Protein AF-A0A6N8R7M6-F1 (afdb_monomer_lite)

Secondary structure (DSSP, 8-state):
-------TT--------SEEEEEEEEEEEE-TTS-EEEEEEEEEEEEE-TTSEEEEEEEEEEEETTEEEEEEEEEEEE-TTTTTEEEEEEEEEEEEEEETTS-TT-EEEEEEEEEEEEGGGTEEEEEEEEEEETTEEEEEEEEEE-SSS-EEEEEEEEEEEEGGGTS---------SS----S----S-PPP-------PPTTGGGGG-EEEEEEEEEEEEETTEEEEEEEEEEEEETTEEEE-

Foldseek 3Di:
DDDDDPDPPPPDPDDPDQKDWDAFDKDWDADPLRWIKIKTRWTKIWGADPLRKIKMKIWIWIDGQQKIKTKIWIWIWGCNVPPQKIKIKTPKMWMFMDAAQAPPVGKIKMWIWMWMQGVVQCKIKIAQTWMDIVFKIKGGIKMWGDDQQIEIEEDMEIQEAEVPRGGDPPPPPPPPDDDDPPDDDDDSPHGDDRPDPDPPPPQQVLQRHWYWYKYWYQWYHDPNDIDGGDIWIWIGDNRDIDID

Radius of gyration: 22.09 Å; chains: 1; bounding box: 68×41×52 Å

Sequence (244 aa):
DNTLPDLSDDRGWSFDISSLKVADSVLVFQHEDDEQVTIRNIRLQMEQDPQHRGSFEFSGRVNRDQRDLTISLNGTVDASDYPHDLMAAIEQINWQLQGADLPKQGIQGQGSFQVQWQESHKRLSFNQISLTANDSTLSGQAQVTLTEKPEWQLRLQFPQLNLDNLIPLNETANGENGAAQQGLSQSTLPRPVISSRIDEPAYQGLQGFTADILLQASNVRWRGMNFTDVATQMTNKSGLLEIT

pLDDT: mean 84.25, std 20.29, range [28.64, 98.69]

Organism: Escherichia coli (NCBI:txid562)

Structure (mmCIF, N/CA/C/O backbone):
data_AF-A0A6N8R7M6-F1
#
_entry.id   AF-A0A6N8R7M6-F1
#
loop_
_atom_site.group_PDB
_atom_site.id
_atom_site.type_symbol
_atom_site.label_atom_id
_atom_site.label_alt_id
_atom_site.label_comp_id
_atom_site.label_asym_id
_atom_site.label_entity_id
_atom_site.label_seq_id
_atom_site.pdbx_PDB_ins_code
_atom_site.Cartn_x
_atom_site.Cartn_y
_atom_site.Cartn_z
_atom_site.occupancy
_atom_site.B_iso_or_equiv
_atom_site.auth_seq_id
_atom_site.auth_comp_id
_atom_site.auth_asym_id
_atom_site.auth_atom_id
_atom_site.pdbx_PDB_model_num
ATOM 1 N N . ASP A 1 1 ? -29.139 7.063 27.303 1.00 33.97 1 ASP A N 1
ATOM 2 C CA . ASP A 1 1 ? -29.108 5.597 27.344 1.00 33.97 1 ASP A CA 1
ATOM 3 C C . ASP A 1 1 ? -29.297 5.048 25.957 1.00 33.97 1 ASP A C 1
ATOM 5 O O . ASP A 1 1 ? -30.400 5.107 25.432 1.00 33.97 1 ASP A O 1
ATOM 9 N N . ASN A 1 2 ? -28.201 4.608 25.347 1.00 35.47 2 ASN A N 1
ATOM 10 C CA . ASN A 1 2 ? -28.237 3.848 24.107 1.00 35.47 2 ASN A CA 1
ATOM 11 C C . ASN A 1 2 ? -27.857 2.416 24.485 1.00 35.47 2 ASN A C 1
ATOM 13 O O . ASN A 1 2 ? -26.687 2.104 24.687 1.00 35.47 2 ASN A O 1
ATOM 17 N N . THR A 1 3 ? -28.870 1.597 24.744 1.00 43.19 3 THR A N 1
ATOM 18 C CA . THR A 1 3 ? -28.703 0.178 25.048 1.00 43.19 3 THR A CA 1
ATOM 19 C C . THR A 1 3 ? -28.279 -0.540 23.774 1.00 43.19 3 THR A C 1
ATOM 21 O O . THR A 1 3 ? -28.961 -0.433 22.757 1.00 43.19 3 THR A O 1
ATOM 24 N N . LEU A 1 4 ? -27.149 -1.242 23.862 1.00 45.25 4 LEU A N 1
ATOM 25 C CA . LEU A 1 4 ? -26.591 -2.132 22.844 1.00 45.25 4 LEU A CA 1
ATOM 26 C C . LEU A 1 4 ? -27.682 -3.013 22.198 1.00 45.25 4 LEU A C 1
ATOM 28 O O . LEU A 1 4 ? -28.612 -3.425 22.899 1.00 45.25 4 LEU A O 1
ATOM 32 N N . PRO A 1 5 ? -27.587 -3.327 20.895 1.00 44.41 5 PRO A N 1
ATOM 33 C CA . PRO A 1 5 ? -28.557 -4.193 20.238 1.00 44.41 5 PRO A CA 1
ATOM 34 C C . PRO A 1 5 ? -28.485 -5.626 20.796 1.00 44.41 5 PRO A C 1
ATOM 36 O O . PRO A 1 5 ? -27.464 -6.300 20.705 1.00 44.41 5 PRO A O 1
ATOM 39 N N . ASP A 1 6 ? -29.603 -6.086 21.358 1.00 47.22 6 ASP A N 1
ATOM 40 C CA . ASP A 1 6 ? -29.834 -7.430 21.916 1.00 47.22 6 ASP A CA 1
ATOM 41 C C . ASP A 1 6 ? -30.289 -8.432 20.833 1.00 47.22 6 ASP A C 1
ATOM 43 O O . ASP A 1 6 ? -31.241 -9.191 21.012 1.00 47.22 6 ASP A O 1
ATOM 47 N N . LEU A 1 7 ? -29.671 -8.397 19.646 1.00 41.56 7 LEU A N 1
ATOM 48 C CA . LEU A 1 7 ? -29.999 -9.325 18.560 1.00 41.56 7 LEU A CA 1
ATOM 49 C C . LEU A 1 7 ? -28.737 -9.976 17.995 1.00 41.56 7 LEU A C 1
ATOM 51 O O . LEU A 1 7 ? -27.868 -9.341 17.407 1.00 41.56 7 LEU A O 1
ATOM 55 N N . SER A 1 8 ? -28.693 -11.293 18.162 1.00 47.75 8 SER A N 1
ATOM 56 C CA . SER A 1 8 ? -27.609 -12.232 17.862 1.00 47.75 8 SER A CA 1
ATOM 57 C C . SER A 1 8 ? -27.222 -12.389 16.382 1.00 47.75 8 SER A C 1
ATOM 59 O O . SER A 1 8 ? -26.438 -13.284 16.068 1.00 47.75 8 SER A O 1
ATOM 61 N N . ASP A 1 9 ? -27.745 -11.559 15.478 1.00 46.22 9 ASP A N 1
ATOM 62 C CA . ASP A 1 9 ? -27.412 -11.604 14.045 1.00 46.22 9 ASP A CA 1
ATOM 63 C C . ASP A 1 9 ? -26.311 -10.609 13.643 1.00 46.22 9 ASP A C 1
ATOM 65 O O . ASP A 1 9 ? -25.699 -10.776 12.587 1.00 46.22 9 ASP A O 1
ATOM 69 N N . ASP A 1 10 ? -25.970 -9.652 14.510 1.00 48.50 10 ASP A N 1
ATOM 70 C CA . ASP A 1 10 ? -24.903 -8.677 14.270 1.00 48.50 10 ASP A CA 1
ATOM 71 C C . ASP A 1 10 ? -23.571 -9.183 14.850 1.00 48.50 10 ASP A C 1
ATOM 73 O O . ASP A 1 10 ? -23.088 -8.763 15.901 1.00 48.50 10 ASP A O 1
ATOM 77 N N . ARG A 1 11 ? -22.946 -10.146 14.161 1.00 47.62 11 ARG A N 1
ATOM 78 C CA . ARG A 1 11 ? -21.562 -10.585 14.443 1.00 47.62 11 ARG A CA 1
ATOM 79 C C . ARG A 1 11 ? -20.539 -9.554 13.940 1.00 47.62 11 ARG A C 1
ATOM 81 O O . ARG A 1 11 ? -19.596 -9.903 13.231 1.00 47.62 11 ARG A O 1
ATOM 88 N N . GLY A 1 12 ? -20.743 -8.286 14.287 1.00 54.38 12 GLY A N 1
ATOM 89 C CA . GLY A 1 12 ? -19.766 -7.217 14.119 1.00 54.38 12 GLY A CA 1
ATOM 90 C C . GLY A 1 12 ? -18.827 -7.167 15.323 1.00 54.38 12 GLY A C 1
ATOM 91 O O . GLY A 1 12 ? -19.240 -7.399 16.458 1.00 54.38 12 GLY A O 1
ATOM 92 N N . TRP A 1 13 ? -17.548 -6.877 15.099 1.00 55.59 13 TRP A N 1
ATOM 93 C CA . TRP A 1 13 ? -16.638 -6.567 16.199 1.00 55.59 13 TRP A CA 1
ATOM 94 C C . TRP A 1 13 ? -17.044 -5.208 16.778 1.00 55.59 13 TRP A C 1
ATOM 96 O O . TRP A 1 13 ? -16.836 -4.191 16.130 1.00 55.59 13 TRP A O 1
ATOM 106 N N . SER A 1 14 ? -17.621 -5.156 17.979 1.00 56.75 14 SER A N 1
ATOM 107 C CA . SER A 1 14 ? -17.868 -3.875 18.654 1.00 56.75 14 SER A CA 1
ATOM 108 C C . SER A 1 14 ? -16.577 -3.378 19.310 1.00 56.75 14 SER A C 1
ATOM 110 O O . SER A 1 14 ? -16.047 -4.042 20.205 1.00 56.75 14 SER A O 1
ATOM 112 N N . PHE A 1 15 ? -16.068 -2.220 18.887 1.00 58.72 15 PHE A N 1
ATOM 113 C CA . PHE A 1 15 ? -14.879 -1.590 19.469 1.00 58.72 15 PHE A CA 1
ATOM 114 C C . PHE A 1 15 ? -15.276 -0.462 20.437 1.00 58.72 15 PHE A C 1
ATOM 116 O O . PHE A 1 15 ? -15.248 0.715 20.090 1.00 58.72 15 PHE A O 1
ATOM 123 N N . ASP A 1 16 ? -15.656 -0.827 21.665 1.00 67.25 16 ASP A N 1
ATOM 124 C CA . ASP A 1 16 ? -15.943 0.118 22.761 1.00 67.25 16 ASP A CA 1
ATOM 125 C C . ASP A 1 16 ? -14.703 0.297 23.660 1.00 67.25 16 ASP A C 1
ATOM 127 O O . ASP A 1 16 ? -14.694 -0.018 24.851 1.00 67.25 16 ASP A O 1
ATOM 131 N N . ILE A 1 17 ? -13.582 0.694 23.048 1.00 70.38 17 ILE A N 1
ATOM 132 C CA . ILE A 1 17 ? -12.310 0.937 23.740 1.00 70.38 17 ILE A CA 1
ATOM 133 C C . ILE A 1 17 ? -11.886 2.380 23.462 1.00 70.38 17 ILE A C 1
ATOM 135 O O . ILE A 1 17 ? -11.489 2.719 22.352 1.00 70.38 17 ILE A O 1
ATOM 139 N N . SER A 1 18 ? -11.935 3.232 24.489 1.00 78.25 18 SER A N 1
ATOM 140 C CA . SER A 1 18 ? -11.568 4.653 24.376 1.00 78.25 18 SER A CA 1
ATOM 141 C C . SER A 1 18 ? -10.072 4.885 24.153 1.00 78.25 18 SER A C 1
ATOM 143 O O . SER A 1 18 ? -9.676 5.878 23.547 1.00 78.25 18 SER A O 1
ATOM 145 N N . SER A 1 19 ? -9.223 3.980 24.640 1.00 86.69 19 SER A N 1
ATOM 146 C CA . SER A 1 19 ? -7.792 3.999 24.366 1.00 86.69 19 SER A CA 1
ATOM 147 C C . SER A 1 19 ? -7.219 2.590 24.364 1.00 86.69 19 SER A C 1
ATOM 149 O O . SER A 1 19 ? -7.462 1.804 25.283 1.00 86.69 19 SER A O 1
ATOM 151 N N . LEU A 1 20 ? -6.432 2.283 23.336 1.00 87.25 20 LEU A N 1
ATOM 152 C CA . LEU A 1 20 ? -5.717 1.023 23.200 1.00 87.25 20 LEU A CA 1
ATOM 153 C C . LEU A 1 20 ? -4.224 1.303 23.065 1.00 87.25 20 LEU A C 1
ATOM 155 O O . LEU A 1 20 ? -3.792 2.055 22.193 1.00 87.25 20 LEU A O 1
ATOM 159 N N . LYS A 1 21 ? -3.428 0.641 23.907 1.00 89.88 21 LYS A N 1
ATOM 160 C CA . LYS A 1 21 ? -1.972 0.652 23.811 1.00 89.88 21 LYS A CA 1
ATOM 161 C C . LYS A 1 21 ? -1.433 -0.767 23.745 1.00 89.88 21 LYS A C 1
ATOM 163 O O . LYS A 1 21 ? -1.570 -1.539 24.690 1.00 89.88 21 LYS A O 1
ATOM 168 N N . VAL A 1 22 ? -0.765 -1.074 22.644 1.00 88.81 22 VAL A N 1
ATOM 169 C CA . VAL A 1 22 ? 0.009 -2.296 22.440 1.00 88.81 22 VAL A CA 1
ATOM 170 C C . VAL A 1 22 ? 1.476 -1.899 22.388 1.00 88.81 22 VAL A C 1
ATOM 172 O O . VAL A 1 22 ? 1.855 -0.996 21.641 1.00 88.81 22 VAL A O 1
ATOM 175 N N . ALA A 1 23 ? 2.307 -2.561 23.185 1.00 88.62 23 ALA A N 1
ATOM 176 C CA . ALA A 1 23 ? 3.743 -2.328 23.213 1.00 88.62 23 ALA A CA 1
ATOM 177 C C . ALA A 1 23 ? 4.492 -3.648 23.039 1.00 88.62 23 ALA A C 1
ATOM 179 O O . ALA A 1 23 ? 4.097 -4.669 23.601 1.00 88.62 23 ALA A O 1
ATOM 180 N N . ASP A 1 24 ? 5.564 -3.599 22.246 1.00 83.25 24 ASP A N 1
ATOM 181 C CA . ASP A 1 24 ? 6.569 -4.655 22.087 1.00 83.25 24 ASP A CA 1
ATOM 182 C C . ASP A 1 24 ? 5.973 -6.052 21.848 1.00 83.25 24 ASP A C 1
ATOM 184 O O . ASP A 1 24 ? 6.426 -7.059 22.390 1.00 83.25 24 ASP A O 1
ATOM 188 N N . SER A 1 25 ? 4.934 -6.103 21.011 1.00 86.94 25 SER A N 1
ATOM 189 C CA . SER A 1 25 ? 4.224 -7.342 20.697 1.00 86.94 25 SER A CA 1
ATOM 190 C C . SER A 1 25 ? 4.819 -8.066 19.489 1.00 86.94 25 SER A C 1
ATOM 192 O O . SER A 1 25 ? 5.466 -7.466 18.618 1.00 86.94 25 SER A O 1
ATOM 194 N N . VAL A 1 26 ? 4.597 -9.380 19.454 1.00 90.88 26 VAL A N 1
ATOM 195 C CA . VAL A 1 26 ? 5.020 -10.280 18.380 1.00 90.88 26 VAL A CA 1
ATOM 196 C C . VAL A 1 26 ? 3.821 -11.104 17.934 1.00 90.88 26 VAL A C 1
ATOM 198 O O . VAL A 1 26 ? 3.090 -11.643 18.760 1.00 90.88 26 VAL A O 1
ATOM 201 N N . LEU A 1 27 ? 3.646 -11.206 16.624 1.00 87.50 27 LEU A N 1
ATOM 202 C CA . LEU A 1 27 ? 2.634 -12.015 15.971 1.00 87.50 27 LEU A CA 1
ATOM 203 C C . LEU A 1 27 ? 3.323 -12.921 14.956 1.00 87.50 27 LEU A C 1
ATOM 205 O O . LEU A 1 27 ? 4.114 -12.464 14.131 1.00 87.50 27 LEU A O 1
ATOM 209 N N . VAL A 1 28 ? 3.036 -14.212 15.044 1.00 86.31 28 VAL A N 1
ATOM 210 C CA . VAL A 1 28 ? 3.582 -15.232 14.155 1.00 86.31 28 VAL A CA 1
ATOM 211 C C . VAL A 1 28 ? 2.420 -15.869 13.416 1.00 86.31 28 VAL A C 1
ATOM 213 O O . VAL A 1 28 ? 1.549 -16.467 14.042 1.00 86.31 28 VAL A O 1
ATOM 216 N N . PHE A 1 29 ? 2.430 -15.746 12.094 1.00 84.00 29 PHE A N 1
ATOM 217 C CA . PHE A 1 29 ? 1.533 -16.482 11.215 1.00 84.00 29 PHE A CA 1
ATOM 218 C C . PHE A 1 29 ? 2.312 -17.609 10.548 1.00 84.00 29 PHE A C 1
ATOM 220 O O . PHE A 1 29 ? 3.387 -17.367 9.999 1.00 84.00 29 PHE A O 1
ATOM 227 N N . GLN A 1 30 ? 1.772 -18.823 10.608 1.00 80.56 30 GLN A N 1
ATOM 228 C CA . GLN A 1 30 ? 2.321 -20.004 9.949 1.00 80.56 30 GLN A CA 1
ATOM 229 C C . GLN A 1 30 ? 1.257 -20.551 8.995 1.00 80.56 30 GLN A C 1
ATOM 231 O O . GLN A 1 30 ? 0.147 -20.858 9.433 1.00 80.56 30 GLN A O 1
ATOM 236 N N . HIS A 1 31 ? 1.580 -20.609 7.703 1.00 75.19 31 HIS A N 1
ATOM 237 C CA . HIS A 1 31 ? 0.747 -21.270 6.696 1.00 75.19 31 HIS A CA 1
ATOM 238 C C . HIS A 1 31 ? 0.983 -22.789 6.715 1.00 75.19 31 HIS A C 1
ATOM 240 O O . HIS A 1 31 ? 1.993 -23.247 7.252 1.00 75.19 31 HIS A O 1
ATOM 246 N N . GLU A 1 32 ? 0.077 -23.567 6.111 1.00 69.44 32 GLU A N 1
ATOM 247 C CA . GLU A 1 32 ? 0.167 -25.038 6.057 1.00 69.44 32 GLU A CA 1
ATOM 248 C C . GLU A 1 32 ? 1.475 -25.544 5.409 1.00 69.44 32 GLU A C 1
ATOM 250 O O . GLU A 1 32 ? 1.938 -26.631 5.741 1.00 69.44 32 GLU A O 1
ATOM 255 N N . ASP A 1 33 ? 2.115 -24.731 4.560 1.00 66.94 33 ASP A N 1
ATOM 256 C CA . ASP A 1 33 ? 3.351 -25.061 3.828 1.00 66.94 33 ASP A CA 1
ATOM 257 C C . ASP A 1 33 ? 4.653 -24.682 4.570 1.00 66.94 33 ASP A C 1
ATOM 259 O O . ASP A 1 33 ? 5.688 -24.461 3.938 1.00 66.94 33 ASP A O 1
ATOM 263 N N . ASP A 1 34 ? 4.608 -24.543 5.900 1.00 63.03 34 ASP A N 1
ATOM 264 C CA . ASP A 1 34 ? 5.725 -24.096 6.759 1.00 63.03 34 ASP A CA 1
ATOM 265 C C . ASP A 1 34 ? 6.268 -22.686 6.448 1.00 63.03 34 ASP A C 1
ATOM 267 O O . ASP A 1 34 ? 7.334 -22.276 6.921 1.00 63.03 34 ASP A O 1
ATOM 271 N N . GLU A 1 35 ? 5.511 -21.888 5.698 1.00 67.25 35 GLU A N 1
ATOM 272 C CA . GLU A 1 35 ? 5.838 -20.488 5.476 1.00 67.25 35 GLU A CA 1
ATOM 273 C C . GLU A 1 35 ? 5.473 -19.656 6.715 1.00 67.25 35 GLU A C 1
ATOM 275 O O . GLU A 1 35 ? 4.300 -19.529 7.082 1.00 67.25 35 GLU A O 1
ATOM 280 N N . GLN A 1 36 ? 6.489 -19.084 7.366 1.00 79.81 36 GLN A N 1
ATOM 281 C CA . GLN A 1 36 ? 6.324 -18.271 8.567 1.00 79.81 36 GLN A CA 1
ATOM 282 C C . GLN A 1 36 ? 6.488 -16.781 8.256 1.00 79.81 36 GLN A C 1
ATOM 284 O O . GLN A 1 36 ? 7.546 -16.325 7.814 1.00 79.81 36 GLN A O 1
ATOM 289 N N . VAL A 1 37 ? 5.468 -15.995 8.592 1.00 85.12 37 VAL A N 1
ATOM 290 C CA . VAL A 1 37 ? 5.542 -14.533 8.623 1.00 85.12 37 VAL A CA 1
ATOM 291 C C . VAL A 1 37 ? 5.592 -14.092 10.078 1.00 85.12 37 VAL A C 1
ATOM 293 O O . VAL A 1 37 ? 4.660 -14.324 10.849 1.00 85.12 37 VAL A O 1
ATOM 296 N N . THR A 1 38 ? 6.692 -13.447 10.467 1.00 88.94 38 THR A N 1
ATOM 297 C CA . THR A 1 38 ? 6.844 -12.900 11.822 1.00 88.94 38 THR A CA 1
ATOM 298 C C . THR A 1 38 ? 6.728 -11.390 11.788 1.00 88.94 38 THR A C 1
ATOM 300 O O . THR A 1 38 ? 7.536 -10.707 11.156 1.00 88.94 38 THR A O 1
ATOM 303 N N . ILE A 1 39 ? 5.766 -10.864 12.531 1.00 90.62 39 ILE A N 1
ATOM 304 C CA . ILE A 1 39 ? 5.608 -9.441 12.796 1.00 90.62 39 ILE A CA 1
ATOM 305 C C . ILE A 1 39 ? 6.074 -9.203 14.228 1.00 90.62 39 ILE A C 1
ATOM 307 O O . ILE A 1 39 ? 5.598 -9.838 15.162 1.00 90.62 39 ILE A O 1
ATOM 311 N N . ARG A 1 40 ? 7.036 -8.311 14.419 1.00 92.50 40 ARG A N 1
ATOM 312 C CA . ARG A 1 40 ? 7.647 -8.018 15.721 1.00 92.50 40 ARG A CA 1
ATOM 313 C C . ARG A 1 40 ? 7.748 -6.523 15.947 1.00 92.50 40 ARG A C 1
ATOM 315 O O . ARG A 1 40 ? 7.598 -5.736 15.012 1.00 92.50 40 ARG A O 1
ATOM 322 N N . ASN A 1 41 ? 8.056 -6.151 17.185 1.00 91.69 41 ASN A N 1
ATOM 323 C CA . ASN A 1 41 ? 8.147 -4.759 17.624 1.00 91.69 41 ASN A CA 1
ATOM 324 C C . ASN A 1 41 ? 6.857 -3.985 17.319 1.00 91.69 41 ASN A C 1
ATOM 326 O O . ASN A 1 41 ? 6.916 -2.808 16.970 1.00 91.69 41 ASN A O 1
ATOM 330 N N . ILE A 1 42 ? 5.710 -4.667 17.406 1.00 92.62 42 ILE A N 1
ATOM 331 C CA . ILE A 1 42 ? 4.413 -4.058 17.145 1.00 92.62 42 ILE A CA 1
ATOM 332 C C . ILE A 1 42 ? 4.145 -3.053 18.257 1.00 92.62 42 ILE A C 1
ATOM 334 O O . ILE A 1 42 ? 4.109 -3.415 19.439 1.00 92.62 42 ILE A O 1
ATOM 338 N N . ARG A 1 43 ? 3.949 -1.799 17.860 1.00 95.75 43 ARG A N 1
ATOM 339 C CA . ARG A 1 43 ? 3.433 -0.740 18.719 1.00 95.75 43 ARG A CA 1
ATOM 340 C C . ARG A 1 43 ? 2.195 -0.166 18.073 1.00 95.75 43 ARG A C 1
ATOM 342 O O . ARG A 1 43 ? 2.227 0.176 16.895 1.00 95.75 43 ARG A O 1
ATOM 349 N N . LEU A 1 44 ? 1.136 -0.071 18.858 1.00 94.25 44 LEU A N 1
ATOM 350 C CA . LEU A 1 44 ? -0.105 0.575 18.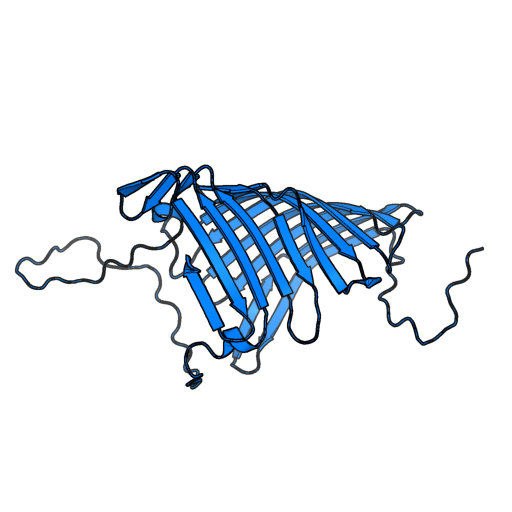474 1.00 94.25 44 LEU A CA 1
ATOM 351 C C . LEU A 1 44 ? -0.519 1.472 19.629 1.00 94.25 44 LEU A C 1
ATOM 353 O O . LEU A 1 44 ? -0.630 1.001 20.761 1.00 94.25 44 LEU A O 1
ATOM 357 N N . GLN A 1 45 ? -0.739 2.742 19.344 1.00 94.75 45 GLN A N 1
ATOM 358 C CA . GLN A 1 45 ? -1.455 3.646 20.225 1.00 94.75 45 GLN A CA 1
ATOM 359 C C . GLN A 1 45 ? -2.683 4.127 19.474 1.00 94.75 45 GLN A C 1
ATOM 361 O O . GLN A 1 45 ? -2.584 4.502 18.312 1.00 94.75 45 GLN A O 1
ATOM 366 N N . MET A 1 46 ? -3.832 4.079 20.128 1.00 93.56 46 MET A N 1
ATOM 367 C CA . MET A 1 46 ? -5.093 4.541 19.577 1.00 93.56 46 MET A CA 1
ATOM 368 C C . MET A 1 46 ? -5.883 5.235 20.675 1.00 93.56 46 MET A C 1
ATOM 370 O O . MET A 1 46 ? -5.922 4.754 21.811 1.00 93.56 46 MET A O 1
ATOM 374 N N . GLU A 1 47 ? -6.502 6.353 20.331 1.00 92.94 47 GLU A N 1
ATOM 375 C CA . GLU A 1 47 ? -7.382 7.120 21.208 1.00 92.94 47 GLU A CA 1
ATOM 376 C C . GLU A 1 47 ? -8.652 7.467 20.443 1.00 92.94 47 GLU A C 1
ATOM 378 O O . GLU A 1 47 ? -8.586 7.798 19.260 1.00 92.94 47 GLU A O 1
ATOM 383 N N . GLN A 1 48 ? -9.799 7.374 21.110 1.00 91.38 48 GLN A N 1
ATOM 384 C CA . GLN A 1 48 ? -11.113 7.545 20.507 1.00 91.38 48 GLN A CA 1
ATOM 385 C C . GLN A 1 48 ? -12.019 8.408 21.396 1.00 91.38 48 GLN A C 1
ATOM 387 O O . GLN A 1 48 ? -12.039 8.265 22.621 1.00 91.38 48 GLN A O 1
ATOM 392 N N . ASP A 1 49 ? -12.786 9.299 20.769 1.00 92.06 49 ASP A N 1
ATOM 393 C CA . ASP A 1 49 ? -13.811 10.124 21.402 1.00 92.06 49 ASP A CA 1
ATOM 394 C C . ASP A 1 49 ? -15.144 9.352 21.590 1.00 92.06 49 ASP A C 1
ATOM 396 O O . ASP A 1 49 ? -15.332 8.256 21.050 1.00 92.06 49 ASP A O 1
ATOM 400 N N . PRO A 1 50 ? -16.119 9.901 22.343 1.00 90.31 50 PRO A N 1
ATOM 401 C CA . PRO A 1 50 ? -17.441 9.284 22.495 1.00 90.31 50 PRO A CA 1
ATOM 402 C C . PRO A 1 50 ? -18.273 9.191 21.203 1.00 90.31 50 PRO A C 1
ATOM 404 O O . PRO A 1 50 ? -19.349 8.599 21.218 1.00 90.31 50 PRO A O 1
ATOM 407 N N . GLN A 1 51 ? -17.832 9.815 20.108 1.00 90.56 51 GLN A N 1
ATOM 408 C CA . GLN A 1 51 ? -18.439 9.717 18.779 1.00 90.56 51 GLN A CA 1
ATOM 409 C C . GLN A 1 51 ? -17.730 8.677 17.895 1.00 90.56 51 GLN A C 1
ATOM 411 O O . GLN A 1 51 ? -18.008 8.622 16.703 1.00 90.56 51 GLN A O 1
ATOM 416 N N . HIS A 1 52 ? -16.854 7.843 18.462 1.00 91.38 52 HIS A N 1
ATOM 417 C CA . HIS A 1 52 ? -16.074 6.831 17.746 1.00 91.38 52 HIS A CA 1
ATOM 418 C C . HIS A 1 52 ? -15.107 7.401 16.698 1.00 91.38 52 HIS A C 1
ATOM 420 O O . HIS A 1 52 ? -14.772 6.743 15.713 1.00 91.38 52 HIS A O 1
ATOM 426 N N . ARG A 1 53 ? -14.622 8.627 16.909 1.00 94.69 53 ARG A N 1
ATOM 427 C CA . ARG A 1 53 ? -13.574 9.236 16.082 1.00 94.69 53 ARG A CA 1
ATOM 428 C C . ARG A 1 53 ? -12.283 9.302 16.862 1.00 94.69 53 ARG A C 1
ATOM 430 O O . ARG A 1 53 ? -12.287 9.594 18.055 1.00 94.69 53 ARG A O 1
ATOM 437 N N . GLY A 1 54 ? -11.173 9.038 16.196 1.00 94.94 54 GLY A N 1
ATOM 438 C CA . GLY A 1 54 ? -9.916 8.844 16.891 1.00 94.94 54 GLY A CA 1
ATOM 439 C C . GLY A 1 54 ? -8.687 9.119 16.057 1.00 94.94 54 GLY A C 1
ATOM 440 O O . GLY A 1 54 ? -8.758 9.381 14.856 1.00 94.94 54 GLY A O 1
ATOM 441 N N . SER A 1 55 ? -7.548 9.022 16.723 1.00 96.88 55 SER A N 1
ATOM 442 C CA . SER A 1 55 ? -6.234 8.991 16.099 1.00 96.88 55 SER A CA 1
ATOM 443 C C . SER A 1 55 ? -5.522 7.700 16.461 1.00 96.88 55 SER A C 1
ATOM 445 O O . SER A 1 55 ? -5.838 7.038 17.456 1.00 96.88 55 SER A O 1
ATOM 447 N N . PHE A 1 56 ? -4.560 7.323 15.631 1.00 95.88 56 PHE A N 1
ATOM 448 C CA . PHE A 1 56 ? -3.719 6.177 15.900 1.00 95.88 56 PHE A CA 1
ATOM 449 C C . PHE A 1 56 ? -2.300 6.383 15.398 1.00 95.88 56 PHE A C 1
ATOM 451 O O . PHE A 1 56 ? -2.044 7.087 14.421 1.00 95.88 56 PHE A O 1
ATOM 458 N N . GLU A 1 57 ? -1.383 5.697 16.062 1.00 97.38 57 GLU A N 1
ATOM 459 C CA . GLU A 1 57 ? 0.006 5.548 15.672 1.00 97.38 57 GLU A CA 1
ATOM 460 C C . GLU A 1 57 ? 0.349 4.066 15.695 1.00 97.38 57 GLU A C 1
ATOM 462 O O . GLU A 1 57 ? 0.129 3.368 16.687 1.00 97.38 57 GLU A O 1
ATOM 467 N N . PHE A 1 58 ? 0.911 3.579 14.599 1.00 96.44 58 PHE A N 1
ATOM 468 C CA . PHE A 1 58 ? 1.329 2.200 14.444 1.00 96.44 58 PHE A CA 1
ATOM 469 C C . PHE A 1 58 ? 2.788 2.134 14.006 1.00 96.44 58 PHE A C 1
ATOM 471 O O . PHE A 1 58 ? 3.245 2.900 13.159 1.00 96.44 58 PHE A O 1
ATOM 478 N N . SER A 1 59 ? 3.527 1.166 14.537 1.00 97.75 59 SER A N 1
ATOM 479 C CA . SER A 1 59 ? 4.804 0.752 13.962 1.00 97.75 59 SER A CA 1
ATOM 480 C C . SER A 1 59 ? 5.026 -0.739 14.141 1.00 97.75 59 SER A C 1
ATOM 482 O O . SER A 1 59 ? 4.514 -1.355 15.077 1.00 97.75 59 SER A O 1
ATOM 484 N N . GLY A 1 60 ? 5.805 -1.326 13.241 1.00 96.19 60 GLY A N 1
ATOM 485 C CA . GLY A 1 60 ? 6.132 -2.739 13.298 1.00 96.19 60 GLY A CA 1
ATOM 486 C C . GLY A 1 60 ? 7.234 -3.122 12.326 1.00 96.19 60 GLY A C 1
ATOM 487 O O . GLY A 1 60 ? 7.663 -2.341 11.472 1.00 96.19 60 GLY A O 1
ATOM 488 N N . ARG A 1 61 ? 7.699 -4.359 12.473 1.00 96.19 61 ARG A N 1
ATOM 489 C CA . ARG A 1 61 ? 8.702 -4.962 11.603 1.00 96.19 61 ARG A CA 1
ATOM 490 C C . ARG A 1 61 ? 8.238 -6.342 11.173 1.00 96.19 61 ARG A C 1
ATOM 492 O O . ARG A 1 61 ? 8.067 -7.219 12.016 1.00 96.19 61 ARG A O 1
ATOM 499 N N . VAL A 1 62 ? 8.052 -6.534 9.877 1.00 93.94 62 VAL A N 1
ATOM 500 C CA . VAL A 1 62 ? 7.670 -7.812 9.275 1.00 93.94 62 VAL A CA 1
ATOM 501 C C . VAL A 1 62 ? 8.918 -8.481 8.722 1.00 93.94 62 VAL A C 1
ATOM 503 O O . VAL A 1 62 ? 9.739 -7.838 8.070 1.00 93.94 62 VAL A O 1
ATOM 506 N N . ASN A 1 63 ? 9.064 -9.777 8.970 1.00 90.00 63 ASN A N 1
ATOM 507 C CA . ASN A 1 63 ? 10.130 -10.581 8.401 1.00 90.00 63 ASN A CA 1
ATOM 508 C C . ASN A 1 63 ? 9.569 -11.841 7.746 1.00 90.00 63 ASN A C 1
ATOM 510 O O . ASN A 1 63 ? 8.780 -12.559 8.363 1.00 90.00 63 ASN A O 1
ATOM 514 N N . ARG A 1 64 ? 9.987 -12.067 6.500 1.00 86.94 64 ARG A N 1
ATOM 515 C CA . ARG A 1 64 ? 9.616 -13.210 5.660 1.00 86.94 64 ARG A CA 1
ATOM 516 C C . ARG A 1 64 ? 10.745 -13.449 4.663 1.00 86.94 64 ARG A C 1
ATOM 518 O O . ARG A 1 64 ? 11.229 -12.486 4.079 1.00 86.94 64 ARG A O 1
ATOM 525 N N . ASP A 1 65 ? 11.174 -14.690 4.456 1.00 83.38 65 ASP A N 1
ATOM 526 C CA . ASP A 1 65 ? 12.141 -15.068 3.407 1.00 83.38 65 ASP A CA 1
ATOM 527 C C . ASP A 1 65 ? 13.431 -14.227 3.359 1.00 83.38 65 ASP A C 1
ATOM 529 O O . ASP A 1 65 ? 13.870 -13.797 2.293 1.00 83.38 65 ASP A O 1
ATOM 533 N N . GLN A 1 66 ? 14.040 -13.951 4.517 1.00 84.12 66 GLN A N 1
ATOM 534 C CA . GLN A 1 66 ? 15.213 -13.063 4.632 1.00 84.12 66 GLN A CA 1
ATOM 535 C C . GLN A 1 66 ? 14.976 -11.624 4.136 1.00 84.12 66 GLN A C 1
ATOM 537 O O . GLN A 1 66 ? 15.927 -10.882 3.880 1.00 84.12 66 GLN A O 1
ATOM 542 N N . ARG A 1 67 ? 13.715 -11.209 4.017 1.00 91.00 67 ARG A N 1
ATOM 543 C CA . ARG A 1 67 ? 13.301 -9.828 3.791 1.00 91.00 67 ARG A CA 1
ATOM 544 C C . ARG A 1 67 ? 12.747 -9.247 5.066 1.00 91.00 67 ARG A C 1
ATOM 546 O O . ARG A 1 67 ? 12.131 -9.931 5.882 1.00 91.00 67 ARG A O 1
ATOM 553 N N . ASP A 1 68 ? 12.987 -7.966 5.218 1.00 94.19 68 ASP A N 1
ATOM 554 C CA . ASP A 1 68 ? 12.657 -7.217 6.400 1.00 94.19 68 ASP A CA 1
ATOM 555 C C . ASP A 1 68 ? 11.998 -5.906 5.994 1.00 94.19 68 ASP A C 1
ATOM 557 O O . ASP A 1 68 ? 12.612 -5.084 5.314 1.00 94.19 68 ASP A O 1
ATOM 561 N N . LEU A 1 69 ? 10.733 -5.759 6.377 1.00 96.56 69 LEU A N 1
ATOM 562 C CA . LEU A 1 69 ? 9.937 -4.559 6.182 1.00 96.56 69 LEU A CA 1
ATOM 563 C C . LEU A 1 69 ? 9.770 -3.876 7.535 1.00 96.56 69 LEU A C 1
ATOM 565 O O . LEU A 1 69 ? 9.108 -4.411 8.420 1.00 96.56 69 LEU A O 1
ATOM 569 N N . THR A 1 70 ? 10.328 -2.683 7.687 1.00 97.81 70 THR A N 1
ATOM 570 C CA . THR A 1 70 ? 9.989 -1.775 8.787 1.00 97.81 70 THR A CA 1
ATOM 571 C C . THR A 1 70 ? 8.942 -0.789 8.293 1.00 97.81 70 THR A C 1
ATOM 573 O O . THR A 1 70 ? 9.093 -0.229 7.210 1.00 97.81 70 THR A O 1
ATOM 576 N N . ILE A 1 71 ? 7.883 -0.588 9.072 1.00 97.56 71 ILE A N 1
ATOM 577 C CA . ILE A 1 71 ? 6.775 0.308 8.740 1.00 97.56 71 ILE A CA 1
ATOM 578 C C . ILE A 1 71 ? 6.380 1.117 9.974 1.00 97.56 71 ILE A C 1
ATOM 580 O O . ILE A 1 71 ? 6.337 0.589 11.089 1.00 97.56 71 ILE A O 1
ATOM 584 N N . SER A 1 72 ? 6.081 2.394 9.776 1.00 98.19 72 SER A N 1
ATOM 585 C CA . SER A 1 72 ? 5.392 3.231 10.751 1.00 98.19 72 SER A CA 1
ATOM 586 C C . SER A 1 72 ? 4.347 4.077 10.049 1.00 98.19 72 SER A C 1
ATOM 588 O O . SER A 1 72 ? 4.556 4.515 8.919 1.00 98.19 72 SER A O 1
ATOM 590 N N . LEU A 1 73 ? 3.211 4.288 10.695 1.00 97.50 73 LEU A N 1
ATOM 591 C CA . LEU A 1 73 ? 2.160 5.136 10.166 1.00 97.50 73 LEU A CA 1
ATOM 592 C C . LEU A 1 73 ? 1.359 5.787 11.284 1.00 97.50 73 LEU A C 1
ATOM 594 O O . LEU A 1 73 ? 1.266 5.247 12.385 1.00 97.50 73 LEU A O 1
ATOM 598 N N . ASN A 1 74 ? 0.787 6.941 10.987 1.00 98.44 74 ASN A N 1
ATOM 599 C CA . ASN A 1 74 ? -0.170 7.614 11.845 1.00 98.44 74 ASN A CA 1
ATOM 600 C C . ASN A 1 74 ? -1.349 8.119 11.018 1.00 98.44 74 ASN A C 1
ATOM 602 O O . ASN A 1 74 ? -1.284 8.225 9.786 1.00 98.44 74 ASN A O 1
ATOM 606 N N . GLY A 1 75 ? -2.447 8.382 11.707 1.00 98.00 75 GLY A N 1
ATOM 607 C CA . GLY A 1 75 ? -3.647 8.836 11.045 1.00 98.00 75 GLY A CA 1
ATOM 608 C C . GLY A 1 75 ? -4.823 9.018 11.976 1.00 98.00 75 GLY A C 1
ATOM 609 O O . GLY A 1 75 ? -4.723 8.876 13.198 1.00 98.00 75 GLY A O 1
ATOM 610 N N . THR A 1 76 ? -5.954 9.307 11.353 1.00 97.94 76 THR A N 1
ATOM 611 C CA . THR A 1 76 ? -7.250 9.430 12.009 1.00 97.94 76 THR A CA 1
ATOM 612 C C . THR A 1 76 ? -8.200 8.354 11.521 1.00 97.94 76 THR A C 1
ATOM 614 O O . THR A 1 76 ? -8.047 7.811 10.424 1.00 97.94 76 THR A O 1
ATOM 617 N N . VAL A 1 77 ? -9.177 8.032 12.358 1.00 96.25 77 VAL A N 1
ATOM 618 C CA . VAL A 1 77 ? -10.259 7.103 12.051 1.00 96.25 77 VAL A CA 1
ATOM 619 C C . VAL A 1 77 ? -11.589 7.756 12.401 1.00 96.25 77 VAL A C 1
ATOM 621 O O . VAL A 1 77 ? -11.714 8.410 13.437 1.00 96.25 77 VAL A O 1
ATOM 624 N N . ASP A 1 78 ? -12.575 7.578 11.536 1.00 95.94 78 ASP A N 1
ATOM 625 C CA . ASP A 1 78 ? -13.970 7.895 11.792 1.00 95.94 78 ASP A CA 1
ATOM 626 C C . ASP A 1 78 ? -14.768 6.593 11.714 1.00 95.94 78 ASP A C 1
ATOM 628 O O . ASP A 1 78 ? -14.995 6.044 10.632 1.00 95.94 78 ASP A O 1
ATOM 632 N N . ALA A 1 79 ? -15.126 6.077 12.888 1.00 93.69 79 ALA A N 1
ATOM 633 C CA . ALA A 1 79 ? -15.965 4.899 13.064 1.00 93.69 79 ALA A CA 1
ATOM 634 C C . ALA A 1 79 ? -17.358 5.281 13.596 1.00 93.69 79 ALA A C 1
ATOM 636 O O . ALA A 1 79 ? -18.048 4.442 14.174 1.00 93.69 79 ALA A O 1
ATOM 637 N N . SER A 1 80 ? -17.779 6.543 13.430 1.00 93.12 80 SER A N 1
ATOM 638 C CA . SER A 1 80 ? -19.054 7.043 13.965 1.00 93.12 80 SER A CA 1
ATOM 639 C C . SER A 1 80 ? -20.288 6.340 13.391 1.00 93.12 80 SER A C 1
ATOM 641 O O . SER A 1 80 ? -21.305 6.259 14.079 1.00 93.12 80 SER A O 1
ATOM 643 N N . ASP A 1 81 ? -20.179 5.800 12.173 1.00 93.06 81 ASP A N 1
ATOM 644 C CA . ASP A 1 81 ? -21.218 5.024 11.481 1.00 93.06 81 ASP A CA 1
ATOM 645 C C . ASP A 1 81 ? -20.842 3.536 11.335 1.00 93.06 81 ASP A C 1
ATOM 647 O O . ASP A 1 81 ? -21.353 2.820 10.473 1.00 93.06 81 ASP A O 1
ATOM 651 N N . TYR A 1 82 ? -19.926 3.034 12.170 1.00 88.88 82 TYR A N 1
ATOM 652 C CA . TYR A 1 82 ? -19.614 1.607 12.201 1.00 88.88 82 TYR A CA 1
ATOM 653 C C . TYR A 1 82 ? -20.839 0.809 12.705 1.00 88.88 82 TYR A C 1
ATOM 655 O O . TYR A 1 82 ? -21.447 1.209 13.701 1.00 88.88 82 TYR A O 1
ATOM 663 N N . PRO A 1 83 ? -21.212 -0.331 12.083 1.00 90.31 83 PRO A N 1
ATOM 664 C CA . PRO A 1 83 ? -20.460 -1.097 11.083 1.00 90.31 83 PRO A CA 1
ATOM 665 C C . PRO A 1 83 ? -20.706 -0.710 9.617 1.00 90.31 83 PRO A C 1
ATOM 667 O O . PRO A 1 83 ? -20.130 -1.348 8.740 1.00 90.31 83 PRO A O 1
ATOM 670 N N . HIS A 1 84 ? -21.554 0.273 9.315 1.00 93.88 84 HIS A N 1
ATOM 671 C CA . HIS A 1 84 ? -21.950 0.601 7.942 1.00 93.88 84 HIS A CA 1
ATOM 672 C C . HIS A 1 84 ? -20.846 1.285 7.133 1.00 93.88 84 HIS A C 1
ATOM 674 O O . HIS A 1 84 ? -20.623 0.906 5.975 1.00 93.88 84 HIS A O 1
ATOM 680 N N . ASP A 1 85 ? -20.158 2.245 7.748 1.00 95.19 85 ASP A N 1
ATOM 681 C CA . ASP A 1 85 ? -19.029 2.962 7.163 1.00 95.19 85 ASP A CA 1
ATOM 682 C C . ASP A 1 85 ? -17.883 3.076 8.174 1.00 95.19 85 ASP A C 1
ATOM 684 O O . ASP A 1 85 ? -18.086 3.287 9.371 1.00 95.19 85 ASP A O 1
ATOM 688 N N . LEU A 1 86 ? -16.660 2.916 7.683 1.00 96.25 86 LEU A N 1
ATOM 689 C CA . LEU A 1 86 ? -15.444 3.135 8.454 1.00 96.25 86 LEU A CA 1
ATOM 690 C C . LEU A 1 86 ? -14.448 3.859 7.565 1.00 96.25 86 LEU A C 1
ATOM 692 O O . LEU A 1 86 ? -13.986 3.309 6.561 1.00 96.25 86 LEU A O 1
ATOM 696 N N . MET A 1 87 ? -14.087 5.074 7.956 1.00 97.75 87 MET A N 1
ATOM 697 C CA . MET A 1 87 ? -13.123 5.892 7.232 1.00 97.75 87 MET A CA 1
ATOM 698 C C . MET A 1 87 ? -11.830 6.008 8.029 1.00 97.75 87 MET A C 1
ATOM 700 O O . MET A 1 87 ? -11.848 6.159 9.246 1.00 97.75 87 MET A O 1
ATOM 704 N N . ALA A 1 88 ? -10.693 5.981 7.346 1.00 97.62 88 ALA A N 1
ATOM 705 C CA . ALA A 1 88 ? -9.406 6.300 7.943 1.00 97.62 88 ALA A CA 1
ATOM 706 C C . ALA A 1 88 ? -8.593 7.188 7.004 1.00 97.62 88 ALA A C 1
ATOM 708 O O . ALA A 1 88 ? -8.570 6.970 5.793 1.00 97.62 88 ALA A O 1
ATOM 709 N N . ALA A 1 89 ? -7.895 8.172 7.557 1.00 98.44 89 ALA A N 1
ATOM 710 C CA . ALA A 1 89 ? -6.930 8.976 6.823 1.00 98.44 89 ALA A CA 1
ATOM 711 C C . ALA A 1 89 ? -5.533 8.664 7.354 1.00 98.44 89 ALA A C 1
ATOM 713 O O . ALA A 1 89 ? -5.216 8.987 8.495 1.00 98.44 89 ALA A O 1
ATOM 714 N N . ILE A 1 90 ? -4.706 8.029 6.524 1.00 98.38 90 ILE A N 1
ATOM 715 C CA . ILE A 1 90 ? -3.286 7.831 6.806 1.00 98.38 90 ILE A CA 1
ATOM 716 C C . ILE A 1 90 ? -2.569 9.106 6.400 1.00 98.38 90 ILE A C 1
ATOM 718 O O . ILE A 1 90 ? -2.382 9.377 5.212 1.00 98.38 90 ILE A O 1
ATOM 722 N N . GLU A 1 91 ? -2.198 9.896 7.397 1.00 98.25 91 GLU A N 1
ATOM 723 C CA . GLU A 1 91 ? -1.575 11.205 7.207 1.00 98.25 91 GLU A CA 1
ATOM 724 C C . GLU A 1 91 ? -0.098 11.057 6.860 1.00 98.25 91 GLU A C 1
ATOM 726 O O . GLU A 1 91 ? 0.414 11.752 5.981 1.00 98.25 91 GLU A O 1
ATOM 731 N N . GLN A 1 92 ? 0.568 10.102 7.509 1.00 98.25 92 GLN A N 1
ATOM 732 C CA . GLN A 1 92 ? 1.938 9.740 7.207 1.00 98.25 92 GLN A CA 1
ATOM 733 C C . GLN A 1 92 ? 2.129 8.232 7.335 1.00 98.25 92 GLN A C 1
ATOM 735 O O . GLN A 1 92 ? 1.843 7.641 8.370 1.00 98.25 92 GLN A O 1
ATOM 740 N N . ILE A 1 93 ? 2.694 7.621 6.302 1.00 98.38 93 ILE A N 1
ATOM 741 C CA . ILE A 1 93 ? 3.319 6.300 6.343 1.00 98.38 93 ILE A CA 1
ATOM 742 C C . ILE A 1 93 ? 4.795 6.462 5.991 1.00 98.38 93 ILE A C 1
ATOM 744 O O . ILE A 1 93 ? 5.131 7.215 5.082 1.00 98.38 93 ILE A O 1
ATOM 748 N N . ASN A 1 94 ? 5.673 5.750 6.689 1.00 98.56 94 ASN A N 1
ATOM 749 C CA . ASN A 1 94 ? 7.075 5.563 6.337 1.00 98.56 94 ASN A CA 1
ATOM 750 C C . ASN A 1 94 ? 7.356 4.065 6.301 1.00 98.56 94 ASN A C 1
ATOM 752 O O . ASN A 1 94 ? 6.899 3.315 7.167 1.00 98.56 94 ASN A O 1
ATOM 756 N N . TRP A 1 95 ? 8.119 3.621 5.313 1.00 98.12 95 TRP A N 1
ATOM 757 C CA . TRP A 1 95 ? 8.440 2.212 5.166 1.00 98.12 95 TRP A CA 1
ATOM 758 C C . TRP A 1 95 ? 9.834 2.012 4.586 1.00 98.12 95 TRP A C 1
ATOM 760 O O . TRP A 1 95 ? 10.339 2.825 3.814 1.00 98.12 95 TRP A O 1
ATOM 770 N N . GLN A 1 96 ? 10.455 0.904 4.971 1.00 97.94 96 GLN A N 1
ATOM 771 C CA . GLN A 1 96 ? 11.748 0.470 4.467 1.00 97.94 96 GLN A CA 1
ATOM 772 C C . GLN A 1 96 ? 11.743 -1.046 4.330 1.00 97.94 96 GLN A C 1
ATOM 774 O O . GLN A 1 96 ? 11.509 -1.763 5.300 1.00 97.94 96 GLN A O 1
ATOM 779 N N . LEU A 1 97 ? 12.033 -1.525 3.129 1.00 96.69 97 LEU A N 1
ATOM 780 C CA . LEU A 1 97 ? 12.152 -2.924 2.770 1.00 96.69 97 LEU A CA 1
ATOM 781 C C . LEU A 1 97 ? 13.604 -3.232 2.383 1.00 96.69 97 LEU A C 1
ATOM 783 O O . LEU A 1 97 ? 14.186 -2.592 1.508 1.00 96.69 97 LEU A O 1
ATOM 787 N N . GLN A 1 98 ? 14.185 -4.244 3.014 1.00 95.00 98 GLN A N 1
ATOM 788 C CA . GLN A 1 98 ? 15.562 -4.678 2.779 1.00 95.00 98 GLN A CA 1
ATOM 789 C C . GLN A 1 98 ? 15.666 -6.204 2.834 1.00 95.00 98 GLN A C 1
ATOM 791 O O . GLN A 1 98 ? 14.843 -6.855 3.473 1.00 95.00 98 GLN A O 1
ATOM 796 N N . GLY A 1 99 ? 16.687 -6.786 2.203 1.00 91.56 99 GLY A N 1
ATOM 797 C CA . GLY A 1 99 ? 16.943 -8.228 2.262 1.00 91.56 99 GLY A CA 1
ATOM 798 C C . GLY A 1 99 ? 17.118 -8.890 0.898 1.00 91.56 99 GLY A C 1
ATOM 799 O O . GLY A 1 99 ? 17.554 -8.251 -0.058 1.00 91.56 99 GLY A O 1
ATOM 800 N N . ALA A 1 100 ? 16.814 -10.187 0.835 1.00 86.94 100 ALA A N 1
ATOM 801 C CA . ALA A 1 100 ? 17.005 -11.019 -0.354 1.00 86.94 100 ALA A CA 1
ATOM 802 C C . ALA A 1 100 ? 16.202 -10.530 -1.578 1.00 86.94 100 ALA A C 1
ATOM 804 O O . ALA A 1 100 ? 15.045 -10.118 -1.458 1.00 86.94 100 ALA A O 1
ATOM 805 N N . ASP A 1 101 ? 16.809 -10.641 -2.765 1.00 85.06 101 ASP A N 1
ATOM 806 C CA . 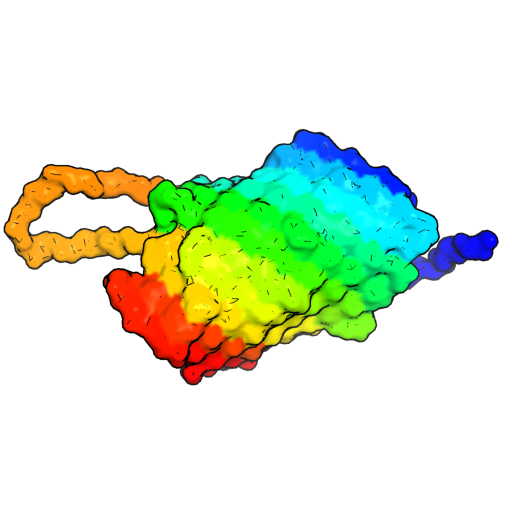ASP A 1 101 ? 16.270 -10.209 -4.067 1.00 85.06 101 ASP A CA 1
ATOM 807 C C . ASP A 1 101 ? 15.752 -8.754 -4.096 1.00 85.06 101 ASP A C 1
ATOM 809 O O . ASP A 1 101 ? 14.708 -8.460 -4.680 1.00 85.06 101 ASP A O 1
ATOM 813 N N . LEU A 1 102 ? 16.456 -7.831 -3.443 1.00 90.44 102 LEU A N 1
ATOM 814 C CA . LEU A 1 102 ? 16.158 -6.398 -3.478 1.00 90.44 102 LEU A CA 1
ATOM 815 C C . LEU A 1 102 ? 17.397 -5.613 -3.929 1.00 90.44 102 LEU A C 1
ATOM 817 O O . LEU A 1 102 ? 18.519 -6.122 -3.817 1.00 90.44 102 LEU A O 1
ATOM 821 N N . PRO A 1 103 ? 17.235 -4.372 -4.431 1.00 91.62 103 PRO A N 1
ATOM 822 C CA . PRO A 1 103 ? 18.362 -3.471 -4.654 1.00 91.62 103 PRO A CA 1
ATOM 823 C C . PRO A 1 103 ? 19.248 -3.370 -3.403 1.00 91.62 103 PRO A C 1
ATOM 825 O O . PRO A 1 103 ? 18.744 -3.404 -2.283 1.00 91.62 103 PRO A O 1
ATOM 828 N N . LYS A 1 104 ? 20.568 -3.202 -3.571 1.00 87.38 104 LYS A N 1
ATOM 829 C CA . LYS A 1 104 ? 21.522 -3.147 -2.437 1.00 87.38 104 LYS A CA 1
ATOM 830 C C . LYS A 1 104 ? 21.172 -2.072 -1.402 1.00 87.38 104 LYS A C 1
ATOM 832 O O . LYS A 1 104 ? 21.412 -2.262 -0.217 1.00 87.38 104 LYS A O 1
ATOM 837 N N . GLN A 1 105 ? 20.611 -0.958 -1.862 1.00 89.50 105 GLN A N 1
ATOM 838 C CA . GLN A 1 105 ? 20.147 0.152 -1.025 1.00 89.50 105 GLN A CA 1
ATOM 839 C C . GLN A 1 105 ? 18.820 -0.134 -0.296 1.00 89.50 105 GLN A C 1
ATOM 841 O O . GLN A 1 105 ? 18.380 0.676 0.512 1.00 89.50 105 GLN A O 1
ATOM 846 N N . GLY A 1 106 ? 18.181 -1.272 -0.578 1.00 94.62 106 GLY A N 1
ATOM 847 C CA . GLY A 1 106 ? 16.800 -1.545 -0.209 1.00 94.62 106 GLY A CA 1
ATOM 848 C C . GLY A 1 106 ? 15.815 -0.683 -0.995 1.00 94.62 106 GLY A C 1
ATOM 849 O O . GLY A 1 106 ? 16.144 -0.064 -2.013 1.00 94.62 106 GLY A O 1
ATOM 850 N N . ILE A 1 107 ? 14.581 -0.658 -0.511 1.00 97.50 107 ILE A N 1
ATOM 851 C CA . ILE A 1 107 ? 13.529 0.222 -1.001 1.00 97.50 107 ILE A CA 1
ATOM 852 C C . ILE A 1 107 ? 12.944 0.940 0.201 1.00 97.50 107 ILE A C 1
ATOM 854 O O . ILE A 1 107 ? 12.515 0.293 1.149 1.00 97.50 107 ILE A O 1
ATOM 858 N N . GLN A 1 108 ? 12.933 2.263 0.174 1.00 98.19 108 GLN A N 1
ATOM 859 C CA . GLN A 1 108 ? 12.340 3.070 1.231 1.00 98.19 108 GLN A CA 1
ATOM 860 C C . GLN A 1 108 ? 11.375 4.085 0.646 1.00 98.19 108 GLN A C 1
ATOM 862 O O . GLN A 1 108 ? 11.533 4.524 -0.493 1.00 98.19 108 GLN A O 1
ATOM 867 N N . GLY A 1 109 ? 10.392 4.480 1.435 1.00 98.25 109 GLY A N 1
ATOM 868 C CA . GLY A 1 109 ? 9.362 5.375 0.961 1.00 98.25 109 GLY A CA 1
ATOM 869 C C . GLY A 1 109 ? 8.540 5.973 2.078 1.00 98.25 109 GLY A C 1
ATOM 870 O O . GLY A 1 109 ? 8.614 5.568 3.240 1.00 98.25 109 GLY A O 1
ATOM 871 N N . GLN A 1 110 ? 7.737 6.948 1.690 1.00 98.62 110 GLN A N 1
ATOM 872 C CA . GLN A 1 110 ? 6.769 7.593 2.554 1.00 98.62 110 GLN A CA 1
ATOM 873 C C . GLN A 1 110 ? 5.486 7.885 1.787 1.00 98.62 110 GLN A C 1
ATOM 875 O O . GLN A 1 110 ? 5.455 7.778 0.561 1.00 98.62 110 GLN A O 1
ATOM 880 N N . GLY A 1 111 ? 4.439 8.301 2.485 1.00 98.44 111 GLY A N 1
ATOM 881 C CA . GLY A 1 111 ? 3.257 8.810 1.813 1.00 98.44 111 GLY A CA 1
ATOM 882 C C . GLY A 1 111 ? 2.038 8.968 2.694 1.00 98.44 111 GLY A C 1
ATOM 883 O O . GLY A 1 111 ? 2.155 9.046 3.914 1.00 98.44 111 GLY A O 1
ATOM 884 N N . SER A 1 112 ? 0.883 9.018 2.045 1.00 98.69 112 SER A N 1
ATOM 885 C CA . SER A 1 112 ? -0.432 9.199 2.647 1.00 98.69 112 SER A CA 1
ATOM 886 C C . SER A 1 112 ? -1.511 8.608 1.740 1.00 98.69 112 SER A C 1
ATOM 888 O O . SER A 1 112 ? -1.295 8.406 0.539 1.00 98.69 112 SER A O 1
ATOM 890 N N . PHE A 1 113 ? -2.657 8.272 2.326 1.00 98.50 113 PHE A N 1
ATOM 891 C CA . PHE A 1 113 ? -3.842 7.808 1.603 1.00 98.50 113 PHE A CA 1
ATOM 892 C C . PHE A 1 113 ? -5.060 7.807 2.525 1.00 98.50 113 PHE A C 1
ATOM 894 O O . PHE A 1 113 ? -4.937 7.792 3.747 1.00 98.50 113 PHE A O 1
ATOM 901 N N . GLN A 1 114 ? -6.249 7.778 1.937 1.00 98.50 114 GLN A N 1
ATOM 902 C CA . GLN A 1 114 ? -7.501 7.579 2.659 1.00 98.50 114 GLN A CA 1
ATOM 903 C C . GLN A 1 114 ? -8.028 6.176 2.396 1.00 98.50 114 GLN A C 1
ATOM 905 O O . GLN A 1 114 ? -7.911 5.673 1.281 1.00 98.50 114 GLN A O 1
ATOM 910 N N . VAL A 1 115 ? -8.629 5.565 3.407 1.00 98.06 115 VAL A N 1
ATOM 911 C CA . VAL A 1 115 ? -9.271 4.254 3.344 1.00 98.06 115 VAL A CA 1
ATOM 912 C C . VAL A 1 115 ? -10.733 4.412 3.726 1.00 98.06 115 VAL A C 1
ATOM 914 O O . VAL A 1 115 ? -11.048 5.147 4.657 1.00 98.06 115 VAL A O 1
ATOM 917 N N . GLN A 1 116 ? -11.620 3.712 3.029 1.00 98.31 116 GLN A N 1
ATOM 918 C CA . GLN A 1 116 ? -13.030 3.626 3.385 1.00 98.31 116 GLN A CA 1
ATOM 919 C C . GLN A 1 116 ? -13.528 2.194 3.226 1.00 98.31 116 GLN A C 1
ATOM 921 O O . GLN A 1 116 ? -13.351 1.591 2.164 1.00 98.31 116 GLN A O 1
ATOM 926 N N . TRP A 1 117 ? -14.171 1.669 4.262 1.00 97.94 117 TRP A N 1
ATOM 927 C CA . TRP A 1 117 ? -14.903 0.412 4.227 1.00 97.94 117 TRP A CA 1
ATOM 928 C C . TRP A 1 117 ? -16.404 0.684 4.239 1.00 97.94 117 TRP A C 1
ATOM 930 O O . TRP A 1 117 ? -16.912 1.263 5.189 1.00 97.94 117 TRP A O 1
ATOM 940 N N . GLN A 1 118 ? -17.106 0.218 3.207 1.00 97.75 118 GLN A N 1
ATOM 941 C CA . GLN A 1 118 ? -18.557 0.337 3.078 1.00 97.75 118 GLN A CA 1
ATOM 942 C C . GLN A 1 118 ? -19.186 -1.055 3.149 1.00 97.75 118 GLN A C 1
ATOM 944 O O . GLN A 1 118 ? -19.178 -1.810 2.168 1.00 97.75 118 GLN A O 1
ATOM 949 N N . GLU A 1 119 ? -19.755 -1.392 4.302 1.00 95.88 119 GLU A N 1
ATOM 950 C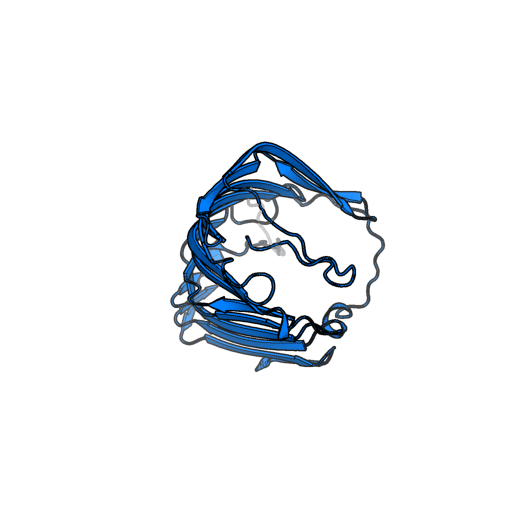 CA . GLU A 1 119 ? -20.251 -2.738 4.614 1.00 95.88 119 GLU A CA 1
ATOM 951 C C . GLU A 1 119 ? -21.412 -3.166 3.708 1.00 95.88 119 GLU A C 1
ATOM 953 O O . GLU A 1 119 ? -21.426 -4.291 3.205 1.00 95.88 119 GLU A O 1
ATOM 958 N N . SER A 1 120 ? -22.336 -2.246 3.410 1.00 95.88 120 SER A N 1
ATOM 959 C CA . SER A 1 120 ? -23.488 -2.488 2.522 1.00 95.88 120 SER A CA 1
ATOM 960 C C . SER A 1 120 ? -23.092 -2.926 1.108 1.00 95.88 120 SER A C 1
ATOM 962 O O . SER A 1 120 ? -23.858 -3.610 0.433 1.00 95.88 120 SER A O 1
ATOM 964 N N . HIS A 1 121 ? -21.884 -2.560 0.676 1.00 96.12 121 HIS A N 1
ATOM 965 C CA . HIS A 1 121 ? -21.326 -2.908 -0.628 1.00 96.12 121 HIS A CA 1
ATOM 966 C C . HIS A 1 121 ? -20.176 -3.913 -0.526 1.00 96.12 121 HIS A C 1
ATOM 968 O O . HIS A 1 121 ? -19.620 -4.278 -1.558 1.00 96.12 121 HIS A O 1
ATOM 974 N N . LYS A 1 122 ? -19.779 -4.322 0.689 1.00 96.81 122 LYS A N 1
ATOM 975 C CA . LYS A 1 122 ? -18.569 -5.120 0.946 1.00 96.81 122 LYS A CA 1
ATOM 976 C C . LYS A 1 122 ? -17.337 -4.549 0.246 1.00 96.81 122 LYS A C 1
ATOM 978 O O . LYS A 1 122 ? -16.562 -5.268 -0.383 1.00 96.81 122 LYS A O 1
ATOM 983 N N . ARG A 1 123 ? -17.192 -3.227 0.305 1.00 98.31 123 ARG A N 1
ATOM 984 C CA . ARG A 1 123 ? -16.260 -2.481 -0.537 1.00 98.31 123 ARG A CA 1
ATOM 985 C C . ARG A 1 123 ? -15.203 -1.789 0.298 1.00 98.31 123 ARG A C 1
ATOM 987 O O . ARG A 1 123 ? -15.527 -0.9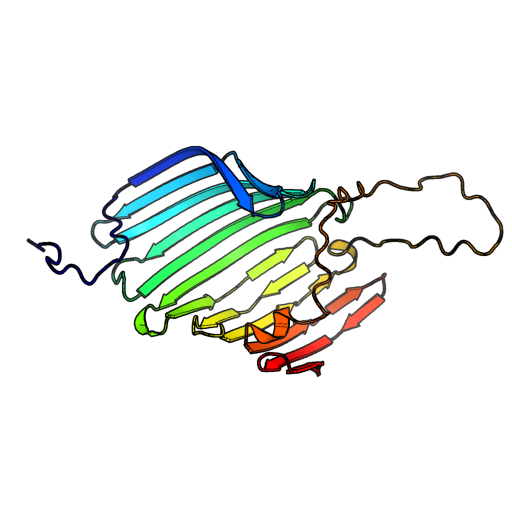95 1.174 1.00 98.31 123 ARG A O 1
ATOM 994 N N . LEU A 1 124 ? -13.946 -2.028 -0.054 1.00 98.50 124 LEU A N 1
ATOM 995 C CA . LEU A 1 124 ? -12.791 -1.328 0.486 1.00 98.50 124 LEU A CA 1
ATOM 996 C C . LEU A 1 124 ? -12.227 -0.400 -0.591 1.00 98.50 124 LEU A C 1
ATOM 998 O O . LEU A 1 124 ? -11.876 -0.856 -1.679 1.00 98.50 124 LEU A O 1
ATOM 1002 N N . SER A 1 125 ? -12.143 0.893 -0.294 1.00 98.62 125 SER A N 1
ATOM 1003 C CA . SER A 1 125 ? -11.625 1.913 -1.209 1.00 98.62 125 SER A CA 1
ATOM 1004 C C . SER A 1 125 ? -10.403 2.598 -0.613 1.00 98.62 125 SER A C 1
ATOM 1006 O O . SER A 1 125 ? -10.403 2.956 0.559 1.00 98.62 125 SER A O 1
ATOM 1008 N N . PHE A 1 126 ? -9.393 2.815 -1.444 1.00 98.44 126 PHE A N 1
ATOM 1009 C CA . PHE A 1 126 ? -8.197 3.592 -1.167 1.00 98.44 126 PHE A CA 1
ATOM 1010 C C . PHE A 1 126 ? -8.201 4.805 -2.089 1.00 98.44 126 PHE A C 1
ATOM 1012 O O . PHE A 1 126 ? -8.106 4.663 -3.309 1.00 98.44 126 PHE A O 1
ATOM 1019 N N . ASN A 1 127 ? -8.313 5.993 -1.514 1.00 98.00 127 ASN A N 1
ATOM 1020 C CA . ASN A 1 127 ? -8.409 7.247 -2.248 1.00 98.00 127 ASN A CA 1
ATOM 1021 C C . ASN A 1 127 ? -7.202 8.129 -1.948 1.00 98.00 127 ASN A C 1
ATOM 1023 O O . ASN A 1 127 ? -6.582 8.006 -0.892 1.00 98.00 127 ASN A O 1
ATOM 1027 N N . GLN A 1 128 ? -6.902 9.050 -2.866 1.00 97.81 128 GLN A N 1
ATOM 1028 C CA . GLN A 1 128 ? -5.831 10.037 -2.690 1.00 97.81 128 GLN A CA 1
ATOM 1029 C C . GLN A 1 128 ? -4.495 9.385 -2.305 1.00 97.81 128 GLN A C 1
ATOM 1031 O O . GLN A 1 128 ? -3.762 9.897 -1.462 1.00 97.81 128 GLN A O 1
ATOM 1036 N N . ILE A 1 129 ? -4.195 8.231 -2.906 1.00 98.62 129 ILE A N 1
ATOM 1037 C CA . ILE A 1 129 ? -2.920 7.557 -2.696 1.00 98.62 129 ILE A CA 1
ATOM 1038 C C . ILE A 1 129 ? -1.830 8.509 -3.174 1.00 98.62 129 ILE A C 1
ATOM 1040 O O . ILE A 1 129 ? -1.906 9.026 -4.289 1.00 98.62 129 ILE A O 1
ATOM 1044 N N . SER A 1 130 ? -0.833 8.733 -2.329 1.00 98.56 130 SER A N 1
ATOM 1045 C CA . SER A 1 130 ? 0.375 9.482 -2.646 1.00 98.56 130 SER A CA 1
ATOM 1046 C C . SER A 1 130 ? 1.536 8.808 -1.937 1.00 98.56 130 SER A C 1
ATOM 1048 O O . SER A 1 130 ? 1.668 8.921 -0.723 1.00 98.56 130 SER A O 1
ATOM 1050 N N . LEU A 1 131 ? 2.369 8.087 -2.680 1.00 98.44 131 LEU A N 1
ATOM 1051 C CA . LEU A 1 131 ? 3.459 7.277 -2.148 1.00 98.44 131 LEU A CA 1
ATOM 1052 C C . LEU A 1 131 ? 4.765 7.575 -2.885 1.00 98.44 131 LEU A C 1
ATOM 1054 O O . LEU A 1 131 ? 4.780 7.870 -4.081 1.00 98.44 131 LEU A O 1
ATOM 1058 N N . THR A 1 132 ? 5.877 7.434 -2.177 1.00 98.69 132 THR A N 1
ATOM 1059 C CA . THR A 1 132 ? 7.220 7.394 -2.753 1.00 98.69 132 THR A CA 1
ATOM 1060 C C . THR A 1 132 ? 7.844 6.023 -2.539 1.00 98.69 132 THR A C 1
ATOM 1062 O O . THR A 1 132 ? 7.493 5.306 -1.601 1.00 98.69 132 THR A O 1
ATOM 1065 N N . ALA A 1 133 ? 8.763 5.653 -3.425 1.00 98.25 133 ALA A N 1
ATOM 1066 C CA . ALA A 1 133 ? 9.598 4.465 -3.309 1.00 98.25 133 ALA A CA 1
ATOM 1067 C C . ALA A 1 133 ? 10.943 4.754 -3.987 1.00 98.25 133 ALA A C 1
ATOM 1069 O O . ALA A 1 133 ? 11.024 4.783 -5.217 1.00 98.25 133 ALA A O 1
ATOM 1070 N N . ASN A 1 134 ? 11.993 4.994 -3.201 1.00 97.44 134 ASN A N 1
ATOM 1071 C CA . ASN A 1 134 ? 13.275 5.512 -3.681 1.00 97.44 134 ASN A CA 1
ATOM 1072 C C . ASN A 1 134 ? 13.043 6.739 -4.592 1.00 97.44 134 ASN A C 1
ATOM 1074 O O . ASN A 1 134 ? 12.385 7.692 -4.180 1.00 97.44 134 ASN A O 1
ATOM 1078 N N . ASP A 1 135 ? 13.509 6.695 -5.841 1.00 96.94 135 ASP A N 1
ATOM 1079 C CA . ASP A 1 135 ? 13.328 7.767 -6.832 1.00 96.94 135 ASP A CA 1
ATOM 1080 C C . ASP A 1 135 ? 12.039 7.629 -7.656 1.00 96.94 135 ASP A C 1
ATOM 1082 O O . ASP A 1 135 ? 11.981 8.094 -8.794 1.00 96.94 135 ASP A O 1
ATOM 1086 N N . SER A 1 136 ? 11.030 6.940 -7.125 1.00 98.38 136 SER A N 1
ATOM 1087 C CA . SER A 1 136 ? 9.731 6.760 -7.776 1.00 98.38 136 SER A CA 1
ATOM 1088 C C . SER A 1 136 ? 8.618 7.401 -6.964 1.00 98.38 136 SER A C 1
ATOM 1090 O O . SER A 1 136 ? 8.654 7.411 -5.731 1.00 98.38 136 SER A O 1
ATOM 1092 N N . THR A 1 137 ? 7.605 7.898 -7.662 1.00 98.44 137 THR A N 1
ATOM 1093 C CA . THR A 1 137 ? 6.392 8.465 -7.076 1.00 98.44 137 THR A CA 1
ATOM 1094 C C . THR A 1 137 ? 5.171 7.776 -7.663 1.00 98.44 137 THR A C 1
ATOM 1096 O O . THR A 1 137 ? 5.144 7.433 -8.843 1.00 98.44 137 THR A O 1
ATOM 1099 N N . LEU A 1 138 ? 4.168 7.556 -6.822 1.00 98.12 138 LEU A N 1
ATOM 1100 C CA . LEU A 1 138 ? 2.911 6.910 -7.165 1.00 98.12 138 LEU A CA 1
ATOM 1101 C C . LEU A 1 138 ? 1.762 7.744 -6.614 1.00 98.12 138 LEU A C 1
ATOM 1103 O O . LEU A 1 138 ? 1.771 8.112 -5.440 1.00 98.12 138 LEU A O 1
ATOM 1107 N N . SER A 1 139 ? 0.749 7.978 -7.435 1.00 98.56 139 SER A N 1
ATOM 1108 C CA . SER A 1 139 ? -0.523 8.526 -6.992 1.00 98.56 139 SER A CA 1
ATOM 1109 C C . SER A 1 139 ? -1.710 7.785 -7.588 1.00 98.56 139 SER A C 1
ATOM 1111 O O . SER A 1 139 ? -1.581 7.083 -8.591 1.00 98.56 139 SER A O 1
ATOM 1113 N N . GLY A 1 140 ? -2.882 7.925 -6.973 1.00 98.25 140 GLY A N 1
ATOM 1114 C CA . GLY A 1 140 ? -4.125 7.433 -7.560 1.00 98.25 140 GLY A CA 1
ATOM 1115 C C . GLY A 1 140 ? -5.097 6.858 -6.547 1.00 98.25 140 GLY A C 1
ATOM 1116 O O . GLY A 1 140 ? -5.259 7.381 -5.443 1.00 98.25 140 GLY A O 1
ATOM 1117 N N . GLN A 1 141 ? -5.772 5.792 -6.957 1.00 98.56 141 GLN A N 1
ATOM 1118 C CA . GLN A 1 141 ? -6.831 5.159 -6.184 1.00 98.56 141 GLN A CA 1
ATOM 1119 C C . GLN A 1 141 ? -6.933 3.670 -6.508 1.00 98.56 141 GLN A C 1
ATOM 1121 O O . GLN A 1 141 ? -6.614 3.223 -7.617 1.00 98.56 141 GLN A O 1
ATOM 1126 N N . ALA A 1 142 ? -7.410 2.913 -5.531 1.00 98.38 142 ALA A N 1
ATOM 1127 C CA . ALA A 1 142 ? -7.690 1.496 -5.663 1.00 98.38 142 ALA A CA 1
ATOM 1128 C C . ALA A 1 142 ? -9.002 1.166 -4.958 1.00 98.38 142 ALA A C 1
ATOM 1130 O O . ALA A 1 142 ? -9.371 1.801 -3.977 1.00 98.38 142 ALA A O 1
ATOM 1131 N N . GLN A 1 143 ? -9.711 0.161 -5.440 1.00 98.56 143 GLN A N 1
ATOM 1132 C CA . GLN A 1 143 ? -10.929 -0.326 -4.818 1.00 98.56 143 GLN A CA 1
ATOM 1133 C C . GLN A 1 143 ? -11.020 -1.832 -5.002 1.00 98.56 143 GLN A C 1
ATOM 1135 O O . GLN A 1 143 ? -10.631 -2.364 -6.043 1.00 98.56 143 GLN A O 1
ATOM 1140 N N . VAL A 1 144 ? -11.565 -2.505 -3.997 1.00 98.31 144 VAL A N 1
ATOM 1141 C CA . VAL A 1 144 ? -11.969 -3.900 -4.095 1.00 98.31 144 VAL A CA 1
ATOM 1142 C C . VAL A 1 144 ? -13.386 -4.065 -3.567 1.00 98.31 144 VAL A C 1
ATOM 1144 O O . VAL A 1 144 ? -13.726 -3.556 -2.498 1.00 98.31 144 VAL A O 1
ATOM 1147 N N . THR A 1 145 ? -14.215 -4.774 -4.326 1.00 98.31 145 THR A N 1
ATOM 1148 C CA . THR A 1 145 ? -15.529 -5.239 -3.869 1.00 98.31 145 THR A CA 1
ATOM 1149 C C . THR A 1 145 ? -15.419 -6.730 -3.559 1.00 98.31 145 THR A C 1
ATOM 1151 O O . THR A 1 145 ? -15.075 -7.526 -4.433 1.00 98.31 145 THR A O 1
ATOM 1154 N N . LEU A 1 146 ? -15.662 -7.107 -2.304 1.00 96.38 146 LEU A N 1
ATOM 1155 C CA . LEU A 1 146 ? -15.521 -8.472 -1.799 1.00 96.38 146 LEU A CA 1
ATOM 1156 C C . LEU A 1 146 ? -16.798 -9.275 -2.080 1.00 96.38 146 LEU A C 1
ATOM 1158 O O . LEU A 1 146 ? -17.643 -9.470 -1.207 1.00 96.38 146 LEU A O 1
ATOM 1162 N N . THR A 1 147 ? -16.946 -9.713 -3.328 1.00 93.56 147 THR A N 1
ATOM 1163 C CA . THR A 1 147 ? -17.940 -10.715 -3.741 1.00 93.56 147 THR A CA 1
ATOM 1164 C C . THR A 1 147 ? -17.327 -12.126 -3.665 1.00 93.56 147 THR A C 1
ATOM 1166 O O . THR A 1 147 ? -16.214 -12.293 -3.168 1.00 93.56 147 THR A O 1
ATOM 1169 N N . GLU A 1 148 ? -18.020 -13.158 -4.166 1.00 92.38 148 GLU A N 1
ATOM 1170 C CA . GLU A 1 148 ? -17.453 -14.515 -4.301 1.00 92.38 148 GLU A CA 1
ATOM 1171 C C . GLU A 1 148 ? -16.137 -14.520 -5.103 1.00 92.38 148 GLU A C 1
ATOM 1173 O O . GLU A 1 148 ? -15.217 -15.274 -4.790 1.00 92.38 148 GLU A O 1
ATOM 1178 N N . LYS A 1 149 ? -16.032 -13.641 -6.108 1.00 93.50 149 LYS A N 1
ATOM 1179 C CA . LYS A 1 149 ? -14.804 -13.377 -6.862 1.00 93.50 149 LYS A CA 1
ATOM 1180 C C . LYS A 1 149 ? -14.462 -11.898 -6.732 1.00 93.50 149 LYS A C 1
ATOM 1182 O O . LYS A 1 149 ? -15.052 -11.100 -7.459 1.00 93.50 149 LYS A O 1
ATOM 1187 N N . PRO A 1 150 ? -13.523 -11.523 -5.849 1.00 96.38 150 PRO A N 1
ATOM 1188 C CA . PRO A 1 150 ? -13.208 -10.129 -5.586 1.00 96.38 150 PRO A CA 1
ATOM 1189 C C . PRO A 1 150 ? -12.989 -9.316 -6.862 1.00 96.38 150 PRO A C 1
ATOM 1191 O O . PRO A 1 150 ? -12.261 -9.733 -7.768 1.00 96.38 150 PRO A O 1
ATOM 1194 N N . GLU A 1 151 ? -13.616 -8.147 -6.917 1.00 97.88 151 GLU A N 1
ATOM 1195 C CA . GLU A 1 151 ? -13.560 -7.260 -8.072 1.00 97.88 151 GLU A CA 1
ATOM 1196 C C . GLU A 1 151 ? -12.620 -6.096 -7.778 1.00 97.88 151 GLU A C 1
ATOM 1198 O O . GLU A 1 151 ? -12.925 -5.239 -6.947 1.00 97.88 151 GLU A O 1
ATOM 1203 N N . TRP A 1 152 ? -11.480 -6.064 -8.460 1.00 98.00 152 TRP A N 1
ATOM 1204 C CA . TRP A 1 152 ? -10.436 -5.064 -8.267 1.00 98.00 152 TRP A CA 1
ATOM 1205 C C . TRP A 1 152 ? -10.519 -3.954 -9.310 1.00 98.00 152 TRP A C 1
ATOM 1207 O O . TRP A 1 152 ? -10.631 -4.215 -10.508 1.00 98.00 152 TRP A O 1
ATOM 1217 N N . GLN A 1 153 ? -10.386 -2.710 -8.865 1.00 98.44 153 GLN A N 1
ATOM 1218 C CA . GLN A 1 153 ? -10.250 -1.544 -9.733 1.00 98.44 153 GLN A CA 1
ATOM 1219 C C . GLN A 1 153 ? -9.059 -0.712 -9.281 1.00 98.44 153 GLN A C 1
ATOM 1221 O O . GLN A 1 153 ? -8.989 -0.297 -8.126 1.00 98.44 153 GLN A O 1
ATOM 1226 N N . LEU A 1 154 ? -8.113 -0.472 -10.184 1.00 98.38 154 LEU A N 1
ATOM 1227 C CA . LEU A 1 154 ? -6.909 0.301 -9.900 1.00 98.38 154 LEU A CA 1
ATOM 1228 C C . LEU A 1 154 ? -6.722 1.368 -10.975 1.00 98.38 154 LEU A C 1
ATOM 1230 O O . LEU A 1 154 ? -6.808 1.091 -12.175 1.00 98.38 154 LEU A O 1
ATOM 1234 N N . ARG A 1 155 ? -6.467 2.600 -10.538 1.00 98.62 155 ARG A N 1
ATOM 1235 C CA . ARG A 1 155 ? -6.103 3.732 -11.394 1.00 98.62 155 ARG A CA 1
ATOM 1236 C C . ARG A 1 155 ? -4.886 4.388 -10.763 1.00 98.62 155 ARG A C 1
ATOM 1238 O O . ARG A 1 155 ? -5.023 5.101 -9.770 1.00 98.62 155 ARG A O 1
ATOM 1245 N N . LEU A 1 156 ? -3.709 4.090 -11.300 1.00 98.50 156 LEU A N 1
ATOM 1246 C CA . LEU A 1 156 ? -2.432 4.492 -10.720 1.00 98.50 156 LEU A CA 1
ATOM 1247 C C . LEU A 1 156 ? -1.613 5.301 -11.721 1.00 98.50 156 LEU A C 1
ATOM 1249 O O . LEU A 1 156 ? -1.524 4.960 -12.902 1.00 98.50 156 LEU A O 1
ATOM 1253 N N . GLN A 1 157 ? -0.998 6.362 -11.220 1.00 98.56 157 GLN A N 1
ATOM 1254 C CA . GLN A 1 157 ? -0.159 7.274 -11.973 1.00 98.56 157 GLN A CA 1
ATOM 1255 C C . GLN A 1 157 ? 1.227 7.348 -11.346 1.00 98.56 157 GLN A C 1
ATOM 1257 O O . GLN A 1 157 ? 1.371 7.464 -10.133 1.00 98.56 157 GLN A O 1
ATOM 1262 N N . PHE A 1 158 ? 2.248 7.322 -12.188 1.00 98.50 158 PHE A N 1
ATOM 1263 C CA . PHE A 1 158 ? 3.641 7.418 -11.796 1.00 98.50 158 PHE A CA 1
ATOM 1264 C C . PHE A 1 158 ? 4.286 8.590 -12.536 1.00 98.50 158 PHE A C 1
ATOM 1266 O O . PHE A 1 158 ? 4.758 8.428 -13.665 1.00 98.50 158 PHE A O 1
ATOM 1273 N N . PRO A 1 159 ? 4.332 9.794 -11.941 1.00 98.19 159 PRO A N 1
ATOM 1274 C CA . PRO A 1 159 ? 5.081 10.904 -12.531 1.00 98.19 159 PRO A CA 1
ATOM 1275 C C . PRO A 1 159 ? 6.544 10.527 -12.825 1.00 98.19 159 PRO A C 1
ATOM 1277 O O . PRO A 1 159 ? 7.105 10.942 -13.841 1.00 98.19 159 PRO A O 1
ATOM 1280 N N . GLN A 1 160 ? 7.128 9.695 -11.956 1.00 98.12 160 GLN A N 1
ATOM 1281 C CA . GLN A 1 160 ? 8.439 9.079 -12.120 1.00 98.12 160 GLN A CA 1
ATOM 1282 C C . GLN A 1 160 ? 8.395 7.630 -11.617 1.00 98.12 160 GLN A C 1
ATOM 1284 O O . GLN A 1 160 ? 8.064 7.386 -10.457 1.00 98.12 160 GLN A O 1
ATOM 1289 N N . LEU A 1 161 ? 8.774 6.673 -12.463 1.00 98.19 161 LEU A N 1
ATOM 1290 C CA . LEU A 1 161 ? 8.910 5.256 -12.122 1.00 98.19 161 LEU A CA 1
ATOM 1291 C C . LEU A 1 161 ? 10.321 4.773 -12.460 1.00 98.19 161 LEU A C 1
ATOM 1293 O O . LEU A 1 161 ? 10.638 4.475 -13.610 1.00 98.19 161 LEU A O 1
ATOM 1297 N N . ASN A 1 162 ? 11.185 4.677 -11.456 1.00 97.38 162 ASN A N 1
ATOM 1298 C CA . ASN A 1 162 ? 12.558 4.224 -11.632 1.00 97.38 162 ASN A CA 1
ATOM 1299 C C . ASN A 1 162 ? 12.700 2.741 -11.264 1.00 97.38 162 ASN A C 1
ATOM 1301 O O . ASN A 1 162 ? 13.012 2.393 -10.124 1.00 97.38 162 ASN A O 1
ATOM 1305 N N . LEU A 1 163 ? 12.501 1.863 -12.248 1.00 96.56 163 LEU A N 1
ATOM 1306 C CA . LEU A 1 163 ? 12.593 0.414 -12.063 1.00 96.56 163 LEU A CA 1
ATOM 1307 C C . LEU A 1 163 ? 14.018 -0.053 -11.739 1.00 96.56 163 LEU A C 1
ATOM 1309 O O . LEU A 1 163 ? 14.158 -1.071 -11.065 1.00 96.56 163 LEU A O 1
ATOM 1313 N N . ASP A 1 164 ? 15.057 0.700 -12.124 1.00 94.06 164 ASP A N 1
ATOM 1314 C CA . ASP A 1 164 ? 16.458 0.380 -11.779 1.00 94.06 164 ASP A CA 1
ATOM 1315 C C . ASP A 1 164 ? 16.687 0.373 -10.263 1.00 94.06 164 ASP A C 1
ATOM 1317 O O . ASP A 1 164 ? 17.527 -0.370 -9.758 1.00 94.06 164 ASP A O 1
ATOM 1321 N N . ASN A 1 165 ? 15.913 1.182 -9.535 1.00 94.31 165 ASN A N 1
ATOM 1322 C CA . ASN A 1 165 ? 16.009 1.319 -8.086 1.00 94.31 165 ASN A CA 1
ATOM 1323 C C . ASN A 1 165 ? 14.911 0.567 -7.329 1.00 94.31 165 ASN A C 1
ATOM 1325 O O . ASN A 1 165 ? 14.875 0.655 -6.102 1.00 94.31 165 ASN A O 1
ATOM 1329 N N . LEU A 1 166 ? 14.047 -0.178 -8.024 1.00 94.94 166 LEU A N 1
ATOM 1330 C CA . LEU A 1 166 ? 12.970 -0.970 -7.418 1.00 94.94 166 LEU A CA 1
ATOM 1331 C C . LEU A 1 166 ? 13.107 -2.469 -7.688 1.00 94.94 166 LEU A C 1
ATOM 1333 O O . LEU A 1 166 ? 12.710 -3.277 -6.852 1.00 94.94 166 LEU A O 1
ATOM 1337 N N . ILE A 1 167 ? 13.674 -2.851 -8.831 1.00 92.06 167 ILE A N 1
ATOM 1338 C CA . ILE A 1 167 ? 13.817 -4.247 -9.238 1.00 92.06 167 ILE A CA 1
ATOM 1339 C C . ILE A 1 167 ? 15.307 -4.602 -9.217 1.00 92.06 167 ILE A C 1
ATOM 1341 O O . ILE A 1 167 ? 16.103 -3.901 -9.844 1.00 92.06 167 ILE A O 1
ATOM 1345 N N . PRO A 1 168 ? 15.722 -5.680 -8.525 1.00 83.31 168 PRO A N 1
ATOM 1346 C CA . PRO A 1 168 ? 17.105 -6.129 -8.589 1.00 83.31 168 PRO A CA 1
ATOM 1347 C C . PRO A 1 168 ? 17.469 -6.499 -10.031 1.00 83.31 168 PRO A C 1
ATOM 1349 O O . PRO A 1 168 ? 16.785 -7.276 -10.701 1.00 83.31 168 PRO A O 1
ATOM 1352 N N . LEU A 1 169 ? 18.589 -5.967 -10.508 1.00 72.19 169 LEU A N 1
ATOM 1353 C CA . LEU A 1 169 ? 19.205 -6.430 -11.741 1.00 72.19 169 LEU A CA 1
ATOM 1354 C C . LEU A 1 169 ? 19.901 -7.758 -11.438 1.00 72.19 169 LEU A C 1
ATOM 1356 O O . LEU A 1 169 ? 21.024 -7.788 -10.938 1.00 72.19 169 LEU A O 1
ATOM 1360 N N . ASN A 1 170 ? 19.224 -8.866 -11.732 1.00 62.81 170 ASN A N 1
ATOM 1361 C CA . ASN A 1 170 ? 19.902 -10.147 -11.853 1.00 62.81 170 ASN A CA 1
ATOM 1362 C C . ASN A 1 170 ? 20.706 -10.097 -13.152 1.00 62.81 170 ASN A C 1
ATOM 1364 O O . ASN A 1 170 ? 20.170 -10.364 -14.229 1.00 62.81 170 ASN A O 1
ATOM 1368 N N . GLU A 1 171 ? 21.979 -9.717 -13.068 1.00 50.72 171 GLU A N 1
ATOM 1369 C CA . GLU A 1 171 ? 22.916 -9.972 -14.156 1.00 50.72 171 GLU A CA 1
ATOM 1370 C C . GLU A 1 171 ? 23.082 -11.489 -14.266 1.00 50.72 171 GLU A C 1
ATOM 1372 O O . GLU A 1 171 ? 23.891 -12.116 -13.583 1.00 50.72 171 GLU A O 1
ATOM 1377 N N . THR A 1 172 ? 22.248 -12.117 -15.093 1.00 40.66 172 THR A N 1
ATOM 1378 C CA . THR A 1 172 ? 22.520 -13.463 -15.580 1.00 40.66 172 THR A CA 1
ATOM 1379 C C . THR A 1 172 ? 23.867 -13.413 -16.280 1.00 40.66 172 THR A C 1
ATOM 1381 O O . THR A 1 172 ? 24.012 -12.735 -17.299 1.00 40.66 172 THR A O 1
ATOM 1384 N N . ALA A 1 173 ? 24.842 -14.113 -15.707 1.00 36.84 173 ALA A N 1
ATOM 1385 C CA . ALA A 1 173 ? 26.155 -14.343 -16.277 1.00 36.84 173 ALA A CA 1
ATOM 1386 C C . ALA A 1 173 ? 26.034 -15.078 -17.625 1.00 36.84 173 ALA A C 1
ATOM 1388 O O . ALA A 1 173 ? 26.212 -16.288 -17.699 1.00 36.84 173 ALA A O 1
ATOM 1389 N N . ASN A 1 174 ? 25.767 -14.344 -18.704 1.00 35.62 174 ASN A N 1
ATOM 1390 C CA . ASN A 1 174 ? 26.076 -14.780 -20.061 1.00 35.62 174 ASN A CA 1
ATOM 1391 C C . ASN A 1 174 ? 27.510 -14.350 -20.372 1.00 35.62 174 ASN A C 1
ATOM 1393 O O . ASN A 1 174 ? 27.761 -13.386 -21.088 1.00 35.62 174 ASN A O 1
ATOM 1397 N N . GLY A 1 175 ? 28.451 -15.074 -19.771 1.00 34.44 175 GLY A N 1
ATOM 1398 C CA . GLY A 1 175 ? 29.872 -15.017 -20.085 1.00 34.44 175 GLY A CA 1
ATOM 1399 C C . GLY A 1 175 ? 30.272 -16.122 -21.059 1.00 34.44 175 GLY A C 1
ATOM 1400 O O . GLY A 1 175 ? 31.201 -16.868 -20.770 1.00 34.44 175 GLY A O 1
ATOM 1401 N N . GLU A 1 176 ? 29.606 -16.249 -22.209 1.00 39.03 176 GLU A N 1
ATOM 1402 C CA . GLU A 1 176 ? 30.196 -16.966 -23.347 1.00 39.03 176 GLU A CA 1
ATOM 1403 C C . GLU A 1 176 ? 31.085 -15.992 -24.126 1.00 39.03 176 GLU A C 1
ATOM 1405 O O . GLU A 1 176 ? 30.672 -15.405 -25.122 1.00 39.03 176 GLU A O 1
ATOM 1410 N N . ASN A 1 177 ? 32.286 -15.769 -23.580 1.00 33.44 177 ASN A N 1
ATOM 1411 C CA . ASN A 1 177 ? 33.569 -15.559 -24.268 1.00 33.44 177 ASN A CA 1
ATOM 1412 C C . ASN A 1 177 ? 34.523 -14.695 -23.424 1.00 33.44 177 ASN A C 1
ATOM 1414 O O . ASN A 1 177 ? 34.440 -13.474 -23.397 1.00 33.44 177 ASN A O 1
ATOM 1418 N N . GLY A 1 178 ? 35.495 -15.367 -22.797 1.00 38.59 178 GLY A N 1
ATOM 1419 C CA . GLY A 1 178 ? 36.883 -14.903 -22.749 1.00 38.59 178 GLY A CA 1
ATOM 1420 C C . GLY A 1 178 ? 37.206 -13.615 -21.988 1.00 38.59 178 GLY A C 1
ATOM 1421 O O . GLY A 1 178 ? 37.651 -12.657 -22.602 1.00 38.59 178 GLY A O 1
ATOM 1422 N N . ALA A 1 179 ? 37.108 -13.640 -20.658 1.00 28.64 179 ALA A N 1
ATOM 1423 C CA . ALA A 1 179 ? 38.132 -13.151 -19.720 1.00 28.64 179 ALA A CA 1
ATOM 1424 C C . ALA A 1 179 ? 37.566 -13.240 -18.299 1.00 28.64 179 ALA A C 1
ATOM 1426 O O . ALA A 1 179 ? 36.500 -12.705 -18.010 1.00 28.64 179 ALA A O 1
ATOM 1427 N N . ALA A 1 180 ? 38.279 -13.916 -17.400 1.00 35.41 180 ALA A N 1
ATOM 1428 C CA . ALA A 1 180 ? 37.933 -13.945 -15.987 1.00 35.41 180 ALA A CA 1
ATOM 1429 C C . ALA A 1 180 ? 38.030 -12.524 -15.403 1.00 35.41 180 ALA A C 1
ATOM 1431 O O . ALA A 1 180 ? 39.119 -12.055 -15.073 1.00 35.41 180 ALA A O 1
ATOM 1432 N N . GLN A 1 181 ? 36.892 -11.845 -15.254 1.00 31.25 181 GLN A N 1
ATOM 1433 C CA . GLN A 1 181 ? 36.776 -10.700 -14.358 1.00 31.25 181 GLN A CA 1
ATOM 1434 C C . GLN A 1 181 ? 36.738 -11.225 -12.920 1.00 31.25 181 GLN A C 1
ATOM 1436 O O . GLN A 1 181 ? 35.694 -11.561 -12.367 1.00 31.25 181 GLN A O 1
ATOM 1441 N N . GLN A 1 182 ? 37.918 -11.329 -12.312 1.00 36.62 182 GLN A N 1
ATOM 1442 C CA . GLN A 1 182 ? 38.051 -11.370 -10.861 1.00 36.62 182 GLN A CA 1
ATOM 1443 C C . GLN A 1 182 ? 37.746 -9.971 -10.316 1.00 36.62 182 GLN A C 1
ATOM 1445 O O . GLN A 1 182 ? 38.568 -9.064 -10.425 1.00 36.62 182 GLN A O 1
ATOM 1450 N N . GLY A 1 183 ? 36.553 -9.803 -9.743 1.00 33.38 183 GLY A N 1
ATOM 1451 C CA . GLY A 1 183 ? 36.179 -8.601 -9.002 1.00 33.38 183 GLY A CA 1
ATOM 1452 C C . GLY A 1 183 ? 34.670 -8.391 -8.905 1.00 33.38 183 GLY A C 1
ATOM 1453 O O . GLY A 1 183 ? 34.093 -7.754 -9.774 1.00 33.38 183 GLY A O 1
ATOM 1454 N N . LEU A 1 184 ? 34.082 -8.853 -7.791 1.00 31.03 184 LEU A N 1
ATOM 1455 C CA . LEU A 1 184 ? 32.738 -8.525 -7.276 1.00 31.03 184 LEU A CA 1
ATOM 1456 C C . LEU A 1 184 ? 31.532 -9.254 -7.900 1.00 31.03 184 LEU A C 1
ATOM 1458 O O . LEU A 1 184 ? 30.461 -8.673 -8.062 1.00 31.03 184 LEU A O 1
ATOM 1462 N N . SER A 1 185 ? 31.651 -10.562 -8.121 1.00 34.47 185 SER A N 1
ATOM 1463 C CA . SER A 1 185 ? 30.470 -11.429 -8.196 1.00 34.47 185 SER A CA 1
ATOM 1464 C C . SER A 1 185 ? 29.860 -11.644 -6.806 1.00 34.47 185 SER A C 1
ATOM 1466 O O . SER A 1 185 ? 30.555 -12.022 -5.868 1.00 34.47 185 SER A O 1
ATOM 1468 N N . GLN A 1 186 ? 28.537 -11.483 -6.750 1.00 43.12 186 GLN A N 1
ATOM 1469 C CA . GLN A 1 186 ? 27.592 -12.127 -5.828 1.00 43.12 186 GLN A CA 1
ATOM 1470 C C . GLN A 1 186 ? 27.574 -11.701 -4.353 1.00 43.12 186 GLN A C 1
ATOM 1472 O O . GLN A 1 186 ? 28.411 -12.085 -3.548 1.00 43.12 186 GLN A O 1
ATOM 1477 N N . SER A 1 187 ? 26.479 -11.030 -3.979 1.00 37.16 187 SER A N 1
ATOM 1478 C CA . SER A 1 187 ? 25.547 -11.541 -2.961 1.00 37.16 187 SER A CA 1
ATOM 1479 C C . SER A 1 187 ? 24.320 -10.619 -2.905 1.00 37.16 187 SER A C 1
ATOM 1481 O O . SER A 1 187 ? 24.255 -9.687 -2.108 1.00 37.16 187 SER A O 1
ATOM 1483 N N . THR A 1 188 ? 23.335 -10.833 -3.780 1.00 47.66 188 THR A N 1
ATOM 1484 C CA . THR A 1 188 ? 21.958 -10.790 -3.276 1.00 47.66 188 THR A CA 1
ATOM 1485 C C . THR A 1 188 ? 21.823 -12.101 -2.523 1.00 47.66 188 THR A C 1
ATOM 1487 O O . THR A 1 188 ? 22.044 -13.148 -3.132 1.00 47.66 188 THR A O 1
ATOM 1490 N N . LEU A 1 189 ? 21.589 -12.062 -1.209 1.00 48.94 189 LEU A N 1
ATOM 1491 C CA . LEU A 1 189 ? 21.390 -13.284 -0.430 1.00 48.94 189 LEU A CA 1
ATOM 1492 C C . LEU A 1 189 ? 20.341 -14.127 -1.167 1.00 48.94 189 LEU A C 1
ATOM 1494 O O . LEU A 1 189 ? 19.225 -13.634 -1.345 1.00 48.94 189 LEU A O 1
ATOM 1498 N N . PRO A 1 190 ? 20.702 -15.311 -1.697 1.00 55.38 190 PRO A N 1
ATOM 1499 C CA . PRO A 1 190 ? 19.748 -16.116 -2.430 1.00 55.38 190 PRO A CA 1
ATOM 1500 C C . PRO A 1 190 ? 18.635 -16.487 -1.460 1.00 55.38 190 PRO A C 1
ATOM 1502 O O . PRO A 1 190 ? 18.906 -16.887 -0.321 1.00 55.38 190 PRO A O 1
ATOM 1505 N N . ARG A 1 191 ? 17.385 -16.328 -1.900 1.00 55.94 191 ARG A N 1
ATOM 1506 C CA . ARG A 1 191 ? 16.238 -16.759 -1.105 1.00 55.94 191 ARG A CA 1
ATOM 1507 C C . ARG A 1 191 ? 16.438 -18.221 -0.678 1.00 55.94 191 ARG A C 1
ATOM 1509 O O . ARG A 1 191 ? 16.903 -19.021 -1.496 1.00 55.94 191 ARG A O 1
ATOM 1516 N N . PRO A 1 192 ? 16.089 -18.593 0.567 1.00 55.16 192 PRO A N 1
ATOM 1517 C CA . PRO A 1 192 ? 16.021 -19.994 0.953 1.00 55.16 192 PRO A CA 1
ATOM 1518 C C . PRO A 1 192 ? 15.200 -20.794 -0.061 1.00 55.16 192 PRO A C 1
ATOM 1520 O O . PRO A 1 192 ? 14.118 -20.370 -0.466 1.00 55.16 192 PRO A O 1
ATOM 1523 N N . VAL A 1 193 ? 15.714 -21.951 -0.468 1.00 62.25 193 VAL A N 1
ATOM 1524 C CA . VAL A 1 193 ? 14.949 -22.906 -1.271 1.00 62.25 193 VAL A CA 1
ATOM 1525 C C . VAL A 1 193 ? 14.009 -23.636 -0.316 1.00 62.25 193 VAL A C 1
ATOM 1527 O O . VAL A 1 193 ? 14.448 -24.497 0.444 1.00 62.25 193 VAL A O 1
ATOM 15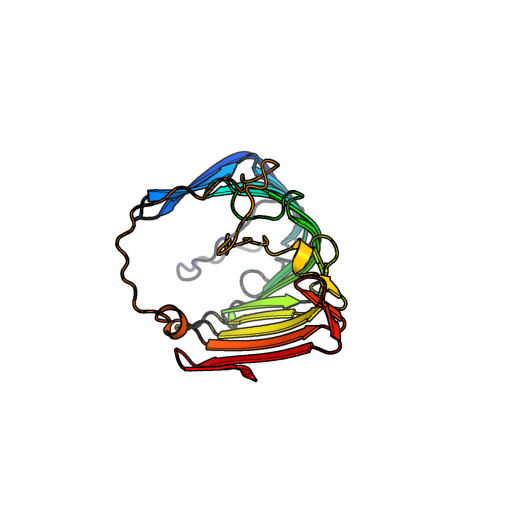30 N N . ILE A 1 194 ? 12.730 -23.267 -0.330 1.00 59.75 194 ILE A N 1
ATOM 1531 C CA . ILE A 1 194 ? 11.669 -24.024 0.338 1.00 59.75 194 ILE A CA 1
ATOM 1532 C C . ILE A 1 194 ? 11.214 -25.083 -0.662 1.00 59.75 194 ILE A C 1
ATOM 1534 O O . ILE A 1 194 ? 10.827 -24.763 -1.785 1.00 59.75 194 ILE A O 1
ATOM 1538 N N . SER A 1 195 ? 11.317 -26.356 -0.289 1.00 44.28 195 SER A N 1
ATOM 1539 C CA . SER A 1 195 ? 10.853 -27.467 -1.116 1.00 44.28 195 SER A CA 1
ATOM 1540 C C . SER A 1 195 ? 9.330 -27.572 -1.045 1.00 44.28 195 SER A C 1
ATOM 1542 O O . SER A 1 195 ? 8.811 -28.478 -0.399 1.00 44.28 195 SER A O 1
ATOM 1544 N N . SER A 1 196 ? 8.603 -26.665 -1.689 1.00 53.50 196 SER A N 1
ATOM 1545 C CA . SER A 1 196 ? 7.172 -26.848 -1.918 1.00 53.50 196 SER A CA 1
ATOM 1546 C C . SER A 1 196 ? 6.972 -27.541 -3.268 1.00 53.50 196 SER A C 1
ATOM 1548 O O . SER A 1 196 ? 7.368 -27.048 -4.32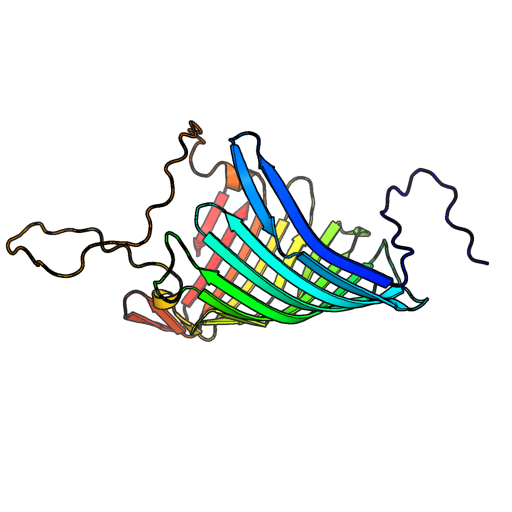3 1.00 53.50 196 SER A O 1
ATOM 1550 N N . ARG A 1 197 ? 6.391 -28.746 -3.246 1.00 44.56 197 ARG A N 1
ATOM 1551 C CA . ARG A 1 197 ? 5.838 -29.375 -4.453 1.00 44.56 197 ARG A CA 1
ATOM 1552 C C . ARG A 1 197 ? 4.442 -28.817 -4.666 1.00 44.56 197 ARG A C 1
ATOM 1554 O O . ARG A 1 197 ? 3.462 -29.462 -4.312 1.00 44.56 197 ARG A O 1
ATOM 1561 N N . ILE A 1 198 ? 4.363 -27.624 -5.229 1.00 53.72 198 ILE A N 1
ATOM 1562 C CA . ILE A 1 198 ? 3.110 -27.126 -5.778 1.00 53.72 198 ILE A CA 1
ATOM 1563 C C . ILE A 1 198 ? 3.384 -26.907 -7.260 1.00 53.72 198 ILE A C 1
ATOM 1565 O O . ILE A 1 198 ? 3.791 -25.830 -7.683 1.00 53.72 198 ILE A O 1
ATOM 1569 N N . ASP A 1 199 ? 3.205 -27.972 -8.046 1.00 53.47 199 ASP A N 1
ATOM 1570 C CA . ASP A 1 199 ? 2.996 -27.849 -9.489 1.00 53.47 199 ASP A CA 1
ATOM 1571 C C . ASP A 1 199 ? 1.600 -27.235 -9.693 1.00 53.47 199 ASP A C 1
ATOM 1573 O O . ASP A 1 199 ? 0.678 -27.893 -10.176 1.00 53.47 199 ASP A O 1
ATOM 1577 N N . GLU A 1 200 ? 1.398 -25.991 -9.246 1.00 59.59 200 GLU A N 1
ATOM 1578 C CA . GLU A 1 200 ? 0.196 -25.256 -9.614 1.00 59.59 200 GLU A CA 1
ATOM 1579 C C . GLU A 1 200 ? 0.324 -24.901 -11.095 1.00 59.59 200 GLU A C 1
ATOM 1581 O O . GLU A 1 200 ? 1.324 -24.295 -11.506 1.00 59.59 200 GLU A O 1
ATOM 1586 N N . PRO A 1 201 ? -0.655 -25.278 -11.933 1.00 67.81 201 PRO A N 1
ATOM 1587 C CA . PRO A 1 201 ? -0.662 -24.858 -13.318 1.00 67.81 201 PRO A CA 1
ATOM 1588 C C . PRO A 1 201 ? -0.553 -23.337 -13.390 1.00 67.81 201 PRO A C 1
ATOM 1590 O O . PRO A 1 201 ? -1.246 -22.612 -12.670 1.00 67.81 201 PRO A O 1
ATOM 1593 N N . ALA A 1 202 ? 0.319 -22.854 -14.276 1.00 73.62 202 ALA A N 1
ATOM 1594 C CA . ALA A 1 202 ? 0.515 -21.426 -14.458 1.00 73.62 202 ALA A CA 1
ATOM 1595 C C . ALA A 1 202 ? -0.843 -20.719 -14.633 1.00 73.62 202 ALA A C 1
ATOM 1597 O O . ALA A 1 202 ? -1.716 -21.197 -15.361 1.00 73.62 202 ALA A O 1
ATOM 1598 N N . TYR A 1 203 ? -1.000 -19.570 -13.972 1.00 79.12 203 TYR A N 1
ATOM 1599 C CA . TYR A 1 203 ? -2.164 -18.682 -14.076 1.00 79.12 203 TYR A CA 1
ATOM 1600 C C . TYR A 1 203 ? -3.472 -19.146 -13.406 1.00 79.12 203 TYR A C 1
ATOM 1602 O O . TYR A 1 203 ? -4.479 -18.451 -13.564 1.00 79.12 203 TYR A O 1
ATOM 1610 N N . GLN A 1 204 ? -3.494 -20.225 -12.606 1.00 79.50 204 GLN A N 1
ATOM 1611 C CA . GLN A 1 204 ? -4.705 -20.598 -11.845 1.00 79.50 204 GLN A CA 1
ATOM 1612 C C . GLN A 1 204 ? -5.228 -19.466 -10.949 1.00 79.50 204 GLN A C 1
ATOM 1614 O O . GLN A 1 204 ? -6.436 -19.229 -10.902 1.00 79.50 204 GLN A O 1
ATOM 1619 N N . GLY A 1 205 ? -4.328 -18.684 -10.345 1.00 82.31 205 GLY A N 1
ATOM 1620 C CA . GLY A 1 205 ? -4.696 -17.532 -9.518 1.00 82.31 205 GLY A CA 1
ATOM 1621 C C . GLY A 1 205 ? -5.548 -16.471 -10.232 1.00 82.31 205 GLY A C 1
ATOM 1622 O O . GLY A 1 205 ? -6.312 -15.767 -9.576 1.00 82.31 205 GLY A O 1
ATOM 1623 N N . LEU A 1 206 ? -5.500 -16.377 -11.569 1.00 90.38 206 LEU A N 1
ATOM 1624 C CA . LEU A 1 206 ? -6.319 -15.417 -12.324 1.00 90.38 206 LEU A CA 1
ATOM 1625 C C . LEU A 1 206 ? -7.818 -15.752 -12.289 1.00 90.38 206 LEU A C 1
ATOM 1627 O O . LEU A 1 206 ? -8.644 -14.877 -12.536 1.00 90.38 206 LEU A O 1
ATOM 1631 N N . GLN A 1 207 ? -8.198 -16.991 -11.970 1.00 91.00 207 GLN A N 1
ATOM 1632 C CA . GLN A 1 207 ? -9.605 -17.406 -11.938 1.00 91.00 207 GLN A CA 1
ATOM 1633 C C . GLN A 1 207 ? -10.361 -16.906 -10.701 1.00 91.00 207 GLN A C 1
ATOM 1635 O O . GLN A 1 207 ? -11.591 -16.790 -10.740 1.00 91.00 207 GLN A O 1
ATOM 1640 N N . GLY A 1 208 ? -9.631 -16.595 -9.625 1.00 93.00 208 GLY A N 1
ATOM 1641 C CA . GLY A 1 208 ? -10.189 -16.236 -8.321 1.00 93.00 208 GLY A CA 1
ATOM 1642 C C . GLY A 1 208 ? -10.692 -14.798 -8.202 1.00 93.00 208 GLY A C 1
ATOM 1643 O O . GLY A 1 208 ? -11.268 -14.454 -7.178 1.00 93.00 208 GLY A O 1
ATOM 1644 N N . PHE A 1 209 ? -10.487 -13.947 -9.211 1.00 95.25 209 PHE A N 1
ATOM 1645 C CA . PHE A 1 209 ? -10.850 -12.530 -9.142 1.00 95.25 209 PHE A CA 1
ATOM 1646 C C . PHE A 1 209 ? -11.160 -11.940 -10.520 1.00 95.25 209 PHE A C 1
ATOM 1648 O O . PHE A 1 209 ? -10.864 -12.538 -11.561 1.00 95.25 209 PHE A O 1
ATOM 1655 N N . THR A 1 210 ? -11.737 -10.743 -10.533 1.00 97.25 210 THR A N 1
ATOM 1656 C CA . THR A 1 210 ? -11.744 -9.873 -11.713 1.00 97.25 210 THR A CA 1
ATOM 1657 C C . THR A 1 210 ? -10.949 -8.614 -11.423 1.00 97.25 210 THR A C 1
ATOM 1659 O O . THR A 1 210 ? -10.889 -8.163 -10.281 1.00 97.25 210 THR A O 1
ATOM 1662 N N . ALA A 1 211 ? -10.326 -8.035 -12.443 1.00 97.38 211 ALA A N 1
ATOM 1663 C CA . ALA A 1 211 ? -9.574 -6.800 -12.283 1.00 97.38 211 ALA A CA 1
ATOM 1664 C C . ALA A 1 211 ? -9.713 -5.884 -13.493 1.00 97.38 211 ALA A C 1
ATOM 1666 O O . ALA A 1 211 ? -9.743 -6.349 -14.631 1.00 97.38 211 ALA A O 1
ATOM 1667 N N . ASP A 1 212 ? -9.734 -4.586 -13.222 1.00 98.25 212 ASP A N 1
ATOM 1668 C CA . ASP A 1 212 ? -9.571 -3.505 -14.185 1.00 98.25 212 ASP A CA 1
ATOM 1669 C C . ASP A 1 212 ? -8.473 -2.569 -13.655 1.00 98.25 212 ASP A C 1
ATOM 1671 O O . ASP A 1 212 ? -8.643 -1.882 -12.645 1.00 98.25 212 ASP A O 1
ATOM 1675 N N . ILE A 1 213 ? -7.321 -2.567 -14.322 1.00 98.19 213 ILE A N 1
ATOM 1676 C CA . ILE A 1 213 ? -6.116 -1.865 -13.885 1.00 98.19 213 ILE A CA 1
ATOM 1677 C C . ILE A 1 213 ? -5.669 -0.916 -14.990 1.00 98.19 213 ILE A C 1
ATOM 1679 O O . ILE A 1 213 ? -5.305 -1.361 -16.074 1.00 98.19 213 ILE A O 1
ATOM 1683 N N . LEU A 1 214 ? -5.607 0.376 -14.676 1.00 98.50 214 LEU A N 1
ATOM 1684 C CA . LEU A 1 214 ? -4.964 1.388 -15.506 1.00 98.50 214 LEU A CA 1
ATOM 1685 C C . LEU A 1 214 ? -3.700 1.874 -14.805 1.00 98.50 214 LEU A C 1
ATOM 1687 O O . LEU A 1 214 ? -3.772 2.410 -13.694 1.00 98.50 214 LEU A O 1
ATOM 1691 N N . LEU A 1 215 ? -2.565 1.726 -15.478 1.00 98.06 215 LEU A N 1
ATOM 1692 C CA . LEU A 1 215 ? -1.281 2.275 -15.062 1.00 98.06 215 LEU A CA 1
ATOM 1693 C C . LEU A 1 215 ? -0.841 3.323 -16.080 1.00 98.06 215 LEU A C 1
ATOM 1695 O O . LEU A 1 215 ? -0.851 3.072 -17.285 1.00 98.06 215 LEU A O 1
ATOM 1699 N N . GLN A 1 216 ? -0.439 4.491 -15.599 1.00 98.44 216 GLN A N 1
ATOM 1700 C CA . GLN A 1 216 ? 0.115 5.558 -16.429 1.00 98.44 216 GLN A CA 1
ATOM 1701 C C . GLN A 1 216 ? 1.412 6.040 -15.801 1.00 98.44 216 GLN A C 1
ATOM 1703 O O . GLN A 1 216 ? 1.444 6.331 -14.612 1.00 98.44 216 GLN A O 1
ATOM 1708 N N . ALA A 1 217 ? 2.479 6.148 -16.575 1.00 98.31 217 ALA A N 1
ATOM 1709 C CA . ALA A 1 217 ? 3.759 6.639 -16.110 1.00 98.31 217 ALA A CA 1
ATOM 1710 C C . ALA A 1 217 ? 4.288 7.703 -17.069 1.00 98.31 217 ALA A C 1
ATOM 1712 O O . ALA A 1 217 ? 4.539 7.427 -18.241 1.00 98.31 217 ALA A O 1
ATOM 1713 N N . SER A 1 218 ? 4.474 8.924 -16.567 1.00 98.38 218 SER A N 1
ATOM 1714 C CA . SER A 1 218 ? 4.999 10.026 -17.383 1.00 98.38 218 SER A CA 1
ATOM 1715 C C . SER A 1 218 ? 6.459 9.786 -17.749 1.00 98.38 218 SER A C 1
ATOM 1717 O O . SER A 1 218 ? 6.863 10.057 -18.875 1.00 98.38 218 SER A O 1
ATOM 1719 N N . ASN A 1 219 ? 7.236 9.237 -16.813 1.00 98.31 219 ASN A N 1
ATOM 1720 C CA . ASN A 1 219 ? 8.639 8.902 -17.006 1.00 98.31 219 ASN A CA 1
ATOM 1721 C C . ASN A 1 219 ? 8.927 7.539 -16.378 1.00 98.31 219 ASN A C 1
ATOM 1723 O O . ASN A 1 219 ? 8.680 7.334 -15.189 1.00 98.31 219 ASN A O 1
ATOM 1727 N N . VAL A 1 220 ? 9.477 6.617 -17.162 1.00 98.19 220 VAL A N 1
ATOM 1728 C CA . VAL A 1 220 ? 9.927 5.304 -16.695 1.00 98.19 220 VAL A CA 1
ATOM 1729 C C . VAL A 1 220 ? 11.410 5.162 -16.979 1.00 98.19 220 VAL A C 1
ATOM 1731 O O . VAL A 1 220 ? 11.845 5.356 -18.111 1.00 98.19 220 VAL A O 1
ATOM 1734 N N . ARG A 1 221 ? 12.186 4.771 -15.971 1.00 97.31 221 ARG A N 1
ATOM 1735 C CA . ARG A 1 221 ? 13.581 4.373 -16.148 1.00 97.31 221 ARG A CA 1
ATOM 1736 C C . ARG A 1 221 ? 13.718 2.872 -15.955 1.00 97.31 221 ARG A C 1
ATOM 1738 O O . ARG A 1 221 ? 13.348 2.353 -14.904 1.00 97.31 221 ARG A O 1
ATOM 1745 N N . TRP A 1 222 ? 14.257 2.185 -16.956 1.00 95.44 222 TRP A N 1
ATOM 1746 C CA . TRP A 1 222 ? 14.501 0.748 -16.904 1.00 95.44 222 TRP A CA 1
ATOM 1747 C C . TRP A 1 222 ? 15.763 0.373 -17.673 1.00 95.44 222 TRP A C 1
ATOM 1749 O O . TRP A 1 222 ? 15.921 0.704 -18.847 1.00 95.44 222 TRP A O 1
ATOM 1759 N N . ARG A 1 223 ? 16.665 -0.336 -16.999 1.00 93.62 223 ARG A N 1
ATOM 1760 C CA . ARG A 1 223 ? 17.998 -0.724 -17.467 1.00 93.62 223 ARG A CA 1
ATOM 1761 C C . ARG A 1 223 ? 18.783 0.463 -18.027 1.00 93.62 223 ARG A C 1
ATOM 1763 O O . ARG A 1 223 ? 19.401 0.365 -19.084 1.00 93.62 223 ARG A O 1
ATOM 1770 N N . GLY A 1 224 ? 18.719 1.606 -17.341 1.00 93.44 224 GLY A N 1
ATOM 1771 C CA . GLY A 1 224 ? 19.346 2.857 -17.775 1.00 93.44 224 GLY A CA 1
ATOM 1772 C C . GLY A 1 224 ? 18.679 3.555 -18.968 1.00 93.44 224 GLY A C 1
ATOM 1773 O O . GLY A 1 224 ? 19.116 4.646 -19.332 1.00 93.44 224 GLY A O 1
ATOM 1774 N N . MET A 1 225 ? 17.631 2.975 -19.558 1.00 96.88 225 MET A N 1
ATOM 1775 C CA . MET A 1 225 ? 16.846 3.590 -20.630 1.00 96.88 225 MET A CA 1
ATOM 1776 C C . MET A 1 225 ? 15.686 4.392 -20.045 1.00 96.88 225 MET A C 1
ATOM 1778 O O . MET A 1 225 ? 15.074 3.966 -19.067 1.00 96.88 225 MET A O 1
ATOM 1782 N N . ASN A 1 226 ? 15.366 5.526 -20.668 1.00 97.25 226 ASN A N 1
ATOM 1783 C CA . ASN A 1 226 ? 14.215 6.347 -20.304 1.00 97.25 226 ASN A CA 1
ATOM 1784 C C . ASN A 1 226 ? 13.094 6.159 -21.331 1.00 97.25 226 ASN A C 1
ATOM 1786 O O . ASN A 1 226 ? 13.333 6.250 -22.535 1.00 97.25 226 ASN A O 1
ATOM 1790 N N . PHE A 1 227 ? 11.881 5.953 -20.836 1.00 98.12 227 PHE A N 1
ATOM 1791 C CA . PHE A 1 227 ? 10.642 5.904 -21.600 1.00 98.12 227 PHE A CA 1
ATOM 1792 C C . PHE A 1 227 ? 9.719 7.001 -21.081 1.00 98.12 227 PHE A C 1
ATOM 1794 O O . PHE A 1 227 ? 9.712 7.295 -19.885 1.00 98.12 227 PHE A O 1
ATOM 1801 N N . THR A 1 228 ? 8.939 7.600 -21.970 1.00 98.12 228 THR A N 1
ATOM 1802 C CA . THR A 1 228 ? 7.985 8.657 -21.628 1.00 98.12 228 THR A CA 1
ATOM 1803 C C . THR A 1 228 ? 6.580 8.232 -22.013 1.00 98.12 228 THR A C 1
ATOM 1805 O O . THR A 1 228 ? 6.414 7.482 -22.975 1.00 98.12 228 THR A O 1
ATOM 1808 N N . ASP A 1 229 ? 5.589 8.720 -21.269 1.00 97.38 229 ASP A N 1
ATOM 1809 C CA . ASP A 1 229 ? 4.160 8.515 -21.544 1.00 97.38 229 ASP A CA 1
ATOM 1810 C C . ASP A 1 229 ? 3.779 7.036 -21.731 1.00 97.38 229 ASP A C 1
ATOM 1812 O O . ASP A 1 229 ? 3.033 6.654 -22.635 1.00 97.38 229 ASP A O 1
ATOM 1816 N N . VAL A 1 230 ? 4.313 6.183 -20.855 1.00 97.62 230 VAL A N 1
ATOM 1817 C CA . VAL A 1 230 ? 4.014 4.751 -20.842 1.00 97.62 230 VAL A CA 1
ATOM 1818 C C . VAL A 1 230 ? 2.658 4.547 -20.183 1.00 97.62 230 VAL A C 1
ATOM 1820 O O . VAL A 1 230 ? 2.461 4.918 -19.029 1.00 97.62 230 VAL A O 1
ATOM 1823 N N . ALA A 1 231 ? 1.725 3.924 -20.890 1.00 97.25 231 ALA A N 1
ATOM 1824 C CA . ALA A 1 231 ? 0.435 3.540 -20.339 1.00 97.25 231 ALA A CA 1
ATOM 1825 C C . ALA A 1 231 ? 0.188 2.052 -20.569 1.00 97.25 231 ALA A C 1
ATOM 1827 O O . ALA A 1 231 ? 0.627 1.478 -21.564 1.00 97.25 231 ALA A O 1
ATOM 1828 N N . THR A 1 232 ? -0.505 1.427 -19.627 1.00 96.94 232 THR A N 1
ATOM 1829 C CA . THR A 1 232 ? -0.930 0.036 -19.746 1.00 96.94 232 THR A CA 1
ATOM 1830 C C . THR A 1 232 ? -2.294 -0.113 -19.106 1.00 96.94 232 THR A C 1
ATOM 1832 O O . THR A 1 232 ? -2.516 0.324 -17.974 1.00 96.94 232 THR A O 1
ATOM 1835 N N . GLN A 1 233 ? -3.195 -0.758 -19.827 1.00 97.44 233 GLN A N 1
ATOM 1836 C CA . GLN A 1 233 ? -4.484 -1.184 -19.322 1.00 97.44 233 GLN A CA 1
ATOM 1837 C C . GLN A 1 233 ? -4.482 -2.710 -19.257 1.00 97.44 233 GLN A C 1
ATOM 1839 O O . GLN A 1 233 ? -4.166 -3.389 -20.230 1.00 97.44 233 GLN A O 1
ATOM 1844 N N . MET A 1 234 ? -4.823 -3.256 -18.096 1.00 97.56 234 MET A N 1
ATOM 1845 C CA . MET A 1 234 ? -4.935 -4.693 -17.882 1.00 97.56 234 MET A CA 1
ATOM 1846 C C . MET A 1 234 ? -6.338 -5.011 -17.398 1.00 97.56 234 MET A C 1
ATOM 1848 O O . MET A 1 234 ? -6.851 -4.354 -16.490 1.00 97.56 234 MET A O 1
ATOM 1852 N N . THR A 1 235 ? -6.957 -6.032 -17.981 1.00 97.69 235 THR A N 1
ATOM 1853 C CA . THR A 1 235 ? -8.214 -6.569 -17.463 1.00 97.69 235 THR A CA 1
ATOM 1854 C C . THR A 1 235 ? -8.092 -8.061 -17.228 1.00 97.69 235 THR A C 1
ATOM 1856 O O . THR A 1 235 ? -7.523 -8.778 -18.044 1.00 97.69 235 THR A O 1
ATOM 1859 N N . ASN A 1 236 ? -8.610 -8.530 -16.098 1.00 96.81 236 ASN A N 1
ATOM 1860 C CA . ASN A 1 236 ? -8.774 -9.948 -15.820 1.00 96.81 236 ASN A CA 1
ATOM 1861 C C . ASN A 1 236 ? -10.261 -10.236 -15.629 1.00 96.81 236 ASN A C 1
ATOM 1863 O O . ASN A 1 236 ? -10.900 -9.648 -14.756 1.00 96.81 236 ASN A O 1
ATOM 1867 N N . LYS A 1 237 ? -10.806 -11.160 -16.415 1.00 94.19 237 LYS A N 1
ATOM 1868 C CA . LYS A 1 237 ? -12.190 -11.635 -16.289 1.00 94.19 237 LYS A CA 1
ATOM 1869 C C . LYS A 1 237 ? -12.190 -13.090 -15.839 1.00 94.19 237 LYS A C 1
ATOM 1871 O O . LYS A 1 237 ? -12.492 -13.983 -16.625 1.00 94.19 237 LYS A O 1
ATOM 1876 N N . SER A 1 238 ? -11.804 -13.323 -14.582 1.00 90.00 238 SER A N 1
ATOM 1877 C CA . SER A 1 238 ? -11.772 -14.655 -13.963 1.00 90.00 238 SER A CA 1
ATOM 1878 C C . SER A 1 238 ? -11.000 -15.695 -14.783 1.00 90.00 238 SER A C 1
ATOM 1880 O O . SER A 1 238 ? -11.476 -16.812 -14.988 1.00 90.00 238 SER A O 1
ATOM 1882 N N . GLY A 1 239 ? -9.804 -15.330 -15.244 1.00 90.56 239 GLY A N 1
ATOM 1883 C CA . GLY A 1 239 ? -8.891 -16.222 -15.962 1.00 90.56 239 GLY A CA 1
ATOM 1884 C C . GLY A 1 239 ? -8.558 -15.757 -17.376 1.00 90.56 239 GLY A C 1
ATOM 1885 O O . GLY A 1 239 ? -7.553 -16.195 -17.929 1.00 90.56 239 GLY A O 1
ATOM 1886 N N . LEU A 1 240 ? -9.352 -14.850 -17.952 1.00 93.44 240 LEU A N 1
ATOM 1887 C CA . LEU A 1 240 ? -9.016 -14.187 -19.211 1.00 93.44 240 LEU A CA 1
ATOM 1888 C C . LEU A 1 240 ? -8.298 -12.865 -18.926 1.00 93.44 240 LEU A C 1
ATOM 1890 O O . LEU A 1 240 ? -8.945 -11.897 -18.525 1.00 93.44 240 LEU A O 1
ATOM 1894 N N . LEU A 1 241 ? -6.981 -12.846 -19.140 1.00 95.31 241 LEU A N 1
ATOM 1895 C CA . LEU A 1 241 ? -6.138 -11.657 -19.027 1.00 95.31 241 LEU A CA 1
ATOM 1896 C C . LEU A 1 241 ? -5.960 -10.984 -20.392 1.00 95.31 241 LEU A C 1
ATOM 1898 O O . LEU A 1 241 ? -5.448 -11.596 -21.328 1.00 95.31 241 LEU A O 1
ATOM 1902 N N . GLU A 1 242 ? -6.326 -9.710 -20.471 1.00 96.12 242 GLU A N 1
ATOM 1903 C CA . GLU A 1 242 ? -6.062 -8.827 -21.608 1.00 96.12 242 GLU A CA 1
ATOM 1904 C C . GLU A 1 242 ? -5.133 -7.695 -21.157 1.00 96.12 242 GLU A C 1
ATOM 1906 O O . GLU A 1 242 ? -5.320 -7.133 -20.076 1.00 96.12 242 GLU A O 1
ATOM 1911 N N . ILE A 1 243 ? -4.135 -7.365 -21.978 1.00 95.19 243 ILE A N 1
ATOM 1912 C CA . ILE A 1 243 ? -3.173 -6.282 -21.738 1.00 95.19 243 ILE A CA 1
ATOM 1913 C C . ILE A 1 243 ? -3.099 -5.440 -23.011 1.00 95.19 243 ILE A C 1
ATOM 1915 O O . ILE A 1 243 ? -2.868 -5.993 -24.090 1.00 95.19 243 ILE A O 1
ATOM 1919 N N . THR A 1 244 ? -3.293 -4.129 -22.884 1.00 90.25 244 THR A N 1
ATOM 1920 C CA . THR A 1 244 ? -3.258 -3.154 -23.988 1.00 90.25 244 THR A CA 1
ATOM 1921 C C . THR A 1 244 ? -2.442 -1.929 -23.630 1.00 90.25 244 THR A C 1
ATOM 1923 O O . THR A 1 244 ? -2.534 -1.500 -22.454 1.00 90.25 244 THR A O 1
#

InterPro domains:
  IPR007844 AsmA [PF05170] (94-243)
  IPR052894 AsmA-related [PTHR30441] (90-243)